Protein AF-A0A351WQ38-F1 (afdb_monomer_lite)

Structure (mmCIF, N/CA/C/O backbone):
data_AF-A0A351WQ38-F1
#
_entry.id   AF-A0A351WQ38-F1
#
loop_
_atom_site.group_PDB
_atom_site.id
_atom_site.type_symbol
_atom_site.label_atom_id
_atom_site.label_alt_id
_atom_site.label_comp_id
_atom_site.label_asym_id
_atom_site.label_entity_id
_atom_site.label_seq_id
_atom_site.pdbx_PDB_ins_code
_atom_site.Cartn_x
_atom_site.Cartn_y
_atom_site.Cartn_z
_atom_site.occupancy
_atom_site.B_iso_or_equiv
_atom_site.auth_seq_id
_atom_site.auth_comp_id
_atom_site.auth_asym_id
_atom_site.auth_atom_id
_atom_site.pdbx_PDB_model_num
ATOM 1 N N . MET A 1 1 ? 28.151 -8.096 -12.367 1.00 55.06 1 MET A N 1
ATOM 2 C CA . MET A 1 1 ? 27.031 -8.093 -13.332 1.00 55.06 1 MET A CA 1
ATOM 3 C C . MET A 1 1 ? 25.669 -7.950 -12.649 1.00 55.06 1 MET A C 1
ATOM 5 O O . MET A 1 1 ? 24.850 -7.210 -13.164 1.00 55.06 1 MET A O 1
ATOM 9 N N . THR A 1 2 ? 25.430 -8.531 -11.465 1.00 66.56 2 THR A N 1
ATOM 10 C CA . THR A 1 2 ? 24.165 -8.360 -10.706 1.00 66.56 2 THR A CA 1
ATOM 11 C C . THR A 1 2 ? 23.867 -6.914 -10.279 1.00 66.56 2 THR A C 1
ATOM 13 O O . THR A 1 2 ? 22.727 -6.474 -10.358 1.00 66.56 2 THR A O 1
ATOM 16 N N . SER A 1 3 ? 24.890 -6.145 -9.893 1.00 77.62 3 SER A N 1
ATOM 17 C CA . SER A 1 3 ? 24.745 -4.739 -9.471 1.00 77.62 3 SER A CA 1
ATOM 18 C C . SER A 1 3 ? 24.232 -3.812 -10.589 1.00 77.62 3 SER A C 1
ATOM 20 O O . SER A 1 3 ? 23.382 -2.965 -10.337 1.00 77.62 3 SER A O 1
ATOM 22 N N . GLU A 1 4 ? 24.670 -4.010 -11.838 1.00 84.69 4 GLU A N 1
ATOM 23 C CA . GLU A 1 4 ? 24.194 -3.227 -12.994 1.00 84.69 4 GLU A CA 1
ATOM 24 C C . GLU A 1 4 ? 22.728 -3.542 -13.325 1.00 84.69 4 GLU A C 1
ATOM 26 O O . GLU A 1 4 ? 21.947 -2.643 -13.630 1.00 84.69 4 GLU A O 1
ATOM 31 N N . GLN A 1 5 ? 22.324 -4.811 -13.207 1.00 83.88 5 GLN A N 1
ATOM 32 C CA . GLN A 1 5 ? 20.937 -5.230 -13.427 1.00 83.88 5 GLN A CA 1
ATOM 33 C C . GLN A 1 5 ? 19.997 -4.702 -12.336 1.00 83.88 5 GLN A C 1
ATOM 35 O O . GLN A 1 5 ? 18.903 -4.242 -12.648 1.00 83.88 5 GLN A O 1
ATOM 40 N N . GLN A 1 6 ? 20.434 -4.694 -11.074 1.00 86.19 6 GLN A N 1
ATOM 41 C CA . GLN A 1 6 ? 19.679 -4.088 -9.971 1.00 86.19 6 GLN A CA 1
ATOM 42 C C . GLN A 1 6 ? 19.496 -2.580 -10.181 1.00 86.19 6 GLN A C 1
ATOM 44 O O . GLN A 1 6 ? 18.386 -2.072 -10.048 1.00 86.19 6 GLN A O 1
ATOM 49 N N . GLN A 1 7 ? 20.556 -1.871 -10.585 1.00 86.62 7 GLN A N 1
ATOM 50 C CA . GLN A 1 7 ? 20.467 -0.448 -10.929 1.00 86.62 7 GLN A CA 1
ATOM 51 C C . GLN A 1 7 ? 19.508 -0.199 -12.095 1.00 86.62 7 GLN A C 1
ATOM 53 O O . GLN A 1 7 ? 18.749 0.769 -12.060 1.00 86.62 7 GLN A O 1
ATOM 58 N N . ASN A 1 8 ? 19.506 -1.075 -13.103 1.00 89.06 8 ASN A N 1
ATOM 59 C CA . ASN A 1 8 ? 18.566 -0.995 -14.215 1.00 89.06 8 ASN A CA 1
ATOM 60 C C . ASN A 1 8 ? 17.112 -1.148 -13.740 1.00 89.06 8 ASN A C 1
ATOM 62 O O . ASN A 1 8 ? 16.270 -0.322 -14.085 1.00 89.06 8 ASN A O 1
ATOM 66 N N . VAL A 1 9 ? 16.824 -2.142 -12.892 1.00 89.00 9 VAL A N 1
ATOM 67 C CA . VAL A 1 9 ? 15.493 -2.329 -12.288 1.00 89.00 9 VAL A CA 1
ATOM 68 C C . VAL A 1 9 ? 15.068 -1.080 -11.515 1.00 89.00 9 VAL A C 1
ATOM 70 O O . VAL A 1 9 ? 13.986 -0.557 -11.772 1.00 89.00 9 VAL A O 1
ATOM 73 N N . SER A 1 10 ? 15.928 -0.534 -10.650 1.00 87.75 10 SER A N 1
ATOM 74 C CA . SER A 1 10 ? 15.631 0.697 -9.905 1.00 87.75 10 SER A CA 1
ATOM 75 C C . SER A 1 10 ? 15.395 1.901 -10.824 1.00 87.75 10 SER A C 1
ATOM 77 O O . SER A 1 10 ? 14.489 2.697 -10.584 1.00 87.75 10 SER A O 1
ATOM 79 N N . ALA A 1 11 ? 16.168 2.034 -11.906 1.00 86.62 11 ALA A N 1
ATOM 80 C CA . ALA A 1 11 ? 16.015 3.122 -12.869 1.00 86.62 11 ALA A CA 1
ATOM 81 C C . ALA A 1 11 ? 14.695 3.035 -13.653 1.00 86.62 11 ALA A C 1
ATOM 83 O O . ALA A 1 11 ? 14.070 4.063 -13.918 1.00 86.62 11 ALA A O 1
ATOM 84 N N . ILE A 1 12 ? 14.255 1.828 -14.022 1.00 87.25 12 ILE A N 1
ATOM 85 C CA . ILE A 1 12 ? 12.958 1.621 -14.681 1.00 87.25 12 ILE A CA 1
ATOM 86 C C . ILE A 1 12 ? 11.822 1.838 -13.673 1.00 87.25 12 ILE A C 1
ATOM 88 O O . ILE A 1 12 ? 10.853 2.522 -13.991 1.00 87.25 12 ILE A O 1
ATOM 92 N N . LEU A 1 13 ? 11.964 1.343 -12.441 1.00 86.06 13 LEU A N 1
ATOM 93 C CA . LEU A 1 13 ? 10.983 1.531 -11.371 1.00 86.06 13 LEU A CA 1
ATOM 94 C C . LEU A 1 13 ? 10.783 3.014 -11.022 1.00 86.06 13 LEU A C 1
ATOM 96 O O . LEU A 1 13 ? 9.658 3.447 -10.786 1.00 86.06 13 LEU A O 1
ATOM 100 N N . ALA A 1 14 ? 11.843 3.825 -11.072 1.00 83.38 14 ALA A N 1
ATOM 101 C CA . ALA A 1 14 ? 11.742 5.274 -10.906 1.00 83.38 14 ALA A CA 1
ATOM 102 C C . ALA A 1 14 ? 10.851 5.935 -11.978 1.00 83.38 14 ALA A C 1
ATOM 104 O O . ALA A 1 14 ? 10.138 6.890 -11.671 1.00 83.38 14 ALA A O 1
ATOM 105 N N . LYS A 1 15 ? 10.827 5.408 -13.213 1.00 82.38 15 LYS A N 1
ATOM 106 C CA . LYS A 1 15 ? 9.907 5.874 -14.272 1.00 82.38 15 LYS A CA 1
ATOM 107 C C . LYS A 1 15 ? 8.448 5.504 -13.993 1.00 82.38 15 LYS A C 1
ATOM 109 O O . LYS A 1 15 ? 7.559 6.146 -14.533 1.00 82.38 15 LYS A O 1
ATOM 114 N N . LEU A 1 16 ? 8.215 4.507 -13.142 1.00 79.94 16 LEU A N 1
ATOM 115 C CA . LEU A 1 16 ? 6.900 4.068 -12.670 1.00 79.94 16 LEU A CA 1
ATOM 116 C C . LEU A 1 16 ? 6.547 4.671 -11.297 1.00 79.94 16 LEU A C 1
ATOM 118 O O . LEU A 1 16 ? 5.759 4.105 -10.550 1.00 79.94 16 LEU A O 1
ATOM 122 N N . HIS A 1 17 ? 7.140 5.811 -10.926 1.00 80.25 17 HIS A N 1
ATOM 123 C CA . HIS A 1 17 ? 6.905 6.470 -9.633 1.00 80.25 17 HIS A CA 1
ATOM 124 C C . HIS A 1 17 ? 7.259 5.601 -8.411 1.00 80.25 17 HIS A C 1
ATOM 126 O O . HIS A 1 17 ? 6.615 5.684 -7.365 1.00 80.25 17 HIS A O 1
ATOM 132 N N . GLY A 1 18 ? 8.283 4.753 -8.538 1.00 79.19 18 GLY A N 1
ATOM 133 C CA . GLY A 1 18 ? 8.852 3.998 -7.419 1.00 79.19 18 GLY A CA 1
ATOM 134 C C . GLY A 1 18 ? 8.054 2.764 -6.993 1.00 79.19 18 GLY A C 1
ATOM 135 O O . GLY A 1 18 ? 8.443 2.119 -6.022 1.00 79.19 18 GLY A O 1
ATOM 136 N N . HIS A 1 19 ? 6.973 2.419 -7.699 1.00 84.38 19 HIS A N 1
ATOM 137 C CA . HIS A 1 19 ? 6.172 1.231 -7.416 1.00 84.38 19 HIS A CA 1
ATOM 138 C C . HIS A 1 19 ? 5.586 0.620 -8.695 1.00 84.38 19 HIS A C 1
ATOM 140 O O . HIS A 1 19 ? 5.247 1.324 -9.642 1.00 84.38 19 HIS A O 1
ATOM 146 N N . ALA A 1 20 ? 5.431 -0.700 -8.727 1.00 82.44 20 ALA A N 1
ATOM 147 C CA . ALA A 1 20 ? 4.753 -1.400 -9.811 1.00 82.44 20 ALA A CA 1
ATOM 148 C C . ALA A 1 20 ? 4.016 -2.631 -9.282 1.00 82.44 20 ALA A C 1
ATOM 150 O O . ALA A 1 20 ? 4.442 -3.245 -8.307 1.00 82.44 20 ALA A O 1
ATOM 151 N N . TYR A 1 21 ? 2.918 -2.991 -9.944 1.00 88.69 21 TYR A N 1
ATOM 152 C CA . TYR A 1 21 ? 2.138 -4.191 -9.651 1.00 88.69 21 TYR A CA 1
ATOM 153 C C . TYR A 1 21 ? 1.780 -4.899 -10.954 1.00 88.69 21 TYR A C 1
ATOM 155 O O . TYR A 1 21 ? 1.335 -4.255 -11.909 1.00 88.69 21 TYR A O 1
ATOM 163 N N . PHE A 1 22 ? 1.982 -6.212 -11.000 1.00 88.94 22 PHE A N 1
ATOM 164 C CA . PHE A 1 22 ? 1.701 -7.042 -12.166 1.00 88.94 22 PHE A CA 1
ATOM 165 C C . PHE A 1 22 ? 1.493 -8.505 -11.765 1.00 88.94 22 PHE A C 1
ATOM 167 O O . PHE A 1 22 ? 1.832 -8.923 -10.662 1.00 88.94 22 PHE A O 1
ATOM 174 N N . ARG A 1 23 ? 0.947 -9.301 -12.687 1.00 89.06 23 ARG A N 1
ATOM 175 C CA . ARG A 1 23 ? 0.914 -10.762 -12.560 1.00 89.06 23 ARG A CA 1
ATOM 176 C C . ARG A 1 23 ? 2.105 -11.351 -13.297 1.00 89.06 23 ARG A C 1
ATOM 178 O O . ARG A 1 23 ? 2.313 -11.029 -14.469 1.00 89.06 23 ARG A O 1
ATOM 185 N N . ALA A 1 24 ? 2.891 -12.177 -12.615 1.00 88.94 24 ALA A N 1
ATOM 186 C CA . ALA A 1 24 ? 4.031 -12.837 -13.232 1.00 88.94 24 ALA A CA 1
ATOM 187 C C . ALA A 1 24 ? 3.531 -13.964 -14.148 1.00 88.94 24 ALA A C 1
ATOM 189 O O . ALA A 1 24 ? 2.944 -14.943 -13.690 1.00 88.94 24 ALA A O 1
ATOM 190 N N . GLY A 1 25 ? 3.750 -13.811 -15.451 1.00 88.19 25 GLY A N 1
ATOM 191 C CA . GLY A 1 25 ? 3.570 -14.881 -16.428 1.00 88.19 25 GLY A CA 1
ATOM 192 C C . GLY A 1 25 ? 4.720 -15.888 -16.387 1.00 88.19 25 GLY A C 1
ATOM 193 O O . GLY A 1 25 ? 5.696 -15.715 -15.656 1.00 88.19 25 GLY A O 1
ATOM 194 N N . ASP A 1 26 ? 4.612 -16.944 -17.190 1.00 87.38 26 ASP A N 1
ATOM 195 C CA . ASP A 1 26 ? 5.632 -17.990 -17.244 1.00 87.38 26 ASP A CA 1
ATOM 196 C C . ASP A 1 26 ? 6.984 -17.430 -17.702 1.00 87.38 26 ASP A C 1
ATOM 198 O O . ASP A 1 26 ? 7.093 -16.783 -18.745 1.00 87.38 26 ASP A O 1
ATOM 202 N N . GLY A 1 27 ? 8.020 -17.679 -16.903 1.00 91.19 27 GLY A N 1
ATOM 203 C CA . GLY A 1 27 ? 9.352 -17.137 -17.132 1.00 91.19 27 GLY A CA 1
ATOM 204 C C . GLY A 1 27 ? 10.273 -17.287 -15.920 1.00 91.19 27 GLY A C 1
ATOM 205 O O . GLY A 1 27 ? 9.849 -17.805 -14.878 1.00 91.19 27 GLY A O 1
ATOM 206 N N . PRO A 1 28 ? 11.536 -16.842 -16.044 1.00 94.19 28 PRO A N 1
ATOM 207 C CA . PRO A 1 28 ? 12.529 -16.924 -14.976 1.00 94.19 28 PRO A CA 1
ATOM 208 C C . PRO A 1 28 ? 12.104 -16.251 -13.667 1.00 94.19 28 PRO A C 1
ATOM 210 O O . PRO A 1 28 ? 12.446 -16.751 -12.596 1.00 94.19 28 PRO A O 1
ATOM 213 N N . LEU A 1 29 ? 11.345 -15.149 -13.725 1.00 93.44 29 LEU A N 1
ATOM 214 C CA . LEU A 1 29 ? 10.859 -14.481 -12.517 1.00 93.44 29 LEU A CA 1
ATOM 215 C C . LEU A 1 29 ? 9.839 -15.347 -11.767 1.00 93.44 29 LEU A C 1
ATOM 217 O O . LEU A 1 29 ? 9.987 -15.566 -10.567 1.00 93.44 29 LEU A O 1
ATOM 221 N N . LYS A 1 30 ? 8.829 -15.875 -12.472 1.00 93.00 30 LYS A N 1
ATOM 222 C CA . LYS A 1 30 ? 7.805 -16.742 -11.869 1.00 93.00 30 LYS A CA 1
ATOM 223 C C . LYS A 1 30 ? 8.425 -18.011 -11.289 1.00 93.00 30 LYS A C 1
ATOM 225 O O . LYS A 1 30 ? 8.050 -18.401 -10.190 1.00 93.00 30 LYS A O 1
ATOM 230 N N . GLN A 1 31 ? 9.389 -18.619 -11.982 1.00 92.94 31 GLN A N 1
ATOM 231 C CA . GLN A 1 31 ? 10.104 -19.803 -11.491 1.00 92.94 31 GLN A CA 1
ATOM 232 C C . GLN A 1 31 ? 10.862 -19.508 -10.193 1.00 92.94 31 GLN A C 1
ATOM 234 O O . GLN A 1 31 ? 10.659 -20.209 -9.208 1.00 92.94 31 GLN A O 1
ATOM 239 N N . ALA A 1 32 ? 11.646 -18.425 -10.157 1.00 93.25 32 ALA A N 1
ATOM 240 C CA . ALA A 1 32 ? 12.405 -18.046 -8.967 1.00 93.25 32 ALA A CA 1
ATOM 241 C C . ALA A 1 32 ? 11.498 -17.760 -7.757 1.00 93.25 32 ALA A C 1
ATOM 243 O O . ALA A 1 32 ? 11.786 -18.195 -6.646 1.00 93.25 32 ALA A O 1
ATOM 244 N N . LEU A 1 33 ? 10.385 -17.049 -7.961 1.00 92.69 33 LEU A N 1
ATOM 245 C CA . LEU A 1 33 ? 9.427 -16.782 -6.886 1.00 92.69 33 LEU A CA 1
ATOM 246 C C . LEU A 1 33 ? 8.677 -18.050 -6.454 1.00 92.69 33 LEU A C 1
ATOM 248 O O . LEU A 1 33 ? 8.443 -18.238 -5.268 1.00 92.69 33 LEU A O 1
ATOM 252 N N . THR A 1 34 ? 8.343 -18.941 -7.390 1.00 91.06 34 THR A N 1
ATOM 253 C CA . THR A 1 34 ? 7.704 -20.234 -7.094 1.00 91.06 34 THR A CA 1
ATOM 254 C C . THR A 1 34 ? 8.601 -21.110 -6.227 1.00 91.06 34 THR A C 1
ATOM 256 O O . THR A 1 34 ? 8.123 -21.665 -5.245 1.00 91.06 34 THR A O 1
ATOM 259 N N . GLU A 1 35 ? 9.897 -21.198 -6.537 1.00 90.50 35 GLU A N 1
ATOM 260 C CA . GLU A 1 35 ? 10.871 -21.926 -5.712 1.00 90.50 35 GLU A CA 1
ATOM 261 C C . GLU A 1 35 ? 10.912 -21.372 -4.283 1.00 90.50 35 GLU A C 1
ATOM 263 O O . GLU A 1 35 ? 10.817 -22.135 -3.327 1.00 90.50 35 GLU A O 1
ATOM 268 N N . LEU A 1 36 ? 10.933 -20.045 -4.127 1.00 91.00 36 LEU A N 1
ATOM 269 C CA . LEU A 1 36 ? 10.906 -19.407 -2.808 1.00 91.00 36 LEU A CA 1
ATOM 270 C C . LEU A 1 36 ? 9.606 -19.669 -2.039 1.00 91.00 36 LEU A C 1
ATOM 272 O O . LEU A 1 36 ? 9.649 -19.857 -0.825 1.00 91.00 36 LEU A O 1
ATOM 276 N N . VAL A 1 37 ? 8.459 -19.697 -2.727 1.00 89.50 37 VAL A N 1
ATOM 277 C CA . VAL A 1 37 ? 7.183 -20.092 -2.115 1.00 89.50 37 VAL A CA 1
ATOM 278 C C . VAL A 1 37 ? 7.267 -21.536 -1.632 1.00 89.50 37 VAL A C 1
ATOM 280 O O . VAL A 1 37 ? 6.952 -21.793 -0.475 1.00 89.50 37 VAL A O 1
ATOM 283 N N . LEU A 1 38 ? 7.701 -22.464 -2.490 1.00 88.62 38 LEU A N 1
ATOM 284 C CA . LEU A 1 38 ? 7.777 -23.896 -2.182 1.00 88.62 38 LEU A CA 1
ATOM 285 C C . LEU A 1 38 ? 8.762 -24.208 -1.052 1.00 88.62 38 LEU A C 1
ATOM 287 O O . LEU A 1 38 ? 8.473 -25.074 -0.234 1.00 88.62 38 LEU A O 1
ATOM 291 N N . ASP A 1 39 ? 9.868 -23.470 -0.965 1.00 86.69 39 ASP A N 1
ATOM 292 C CA . ASP A 1 39 ? 10.824 -23.570 0.141 1.00 86.69 39 ASP A CA 1
ATOM 293 C C . ASP A 1 39 ? 10.258 -23.014 1.461 1.00 86.69 39 ASP A C 1
ATOM 295 O O . ASP A 1 39 ? 10.687 -23.420 2.543 1.00 86.69 39 ASP A O 1
ATOM 299 N N . ALA A 1 40 ? 9.311 -22.072 1.394 1.00 85.06 40 ALA A N 1
ATOM 300 C CA . ALA A 1 40 ? 8.709 -21.427 2.560 1.00 85.06 40 ALA A CA 1
ATOM 301 C C . ALA A 1 40 ? 7.430 -22.117 3.064 1.00 85.06 40 ALA A C 1
ATOM 303 O O . ALA A 1 40 ? 7.020 -21.881 4.205 1.00 85.06 40 ALA A O 1
ATOM 304 N N . VAL A 1 41 ? 6.770 -22.930 2.234 1.00 83.50 41 VAL A N 1
ATOM 305 C CA . VAL A 1 41 ? 5.564 -23.673 2.618 1.00 83.50 41 VAL A CA 1
ATOM 306 C C . VAL A 1 41 ? 5.900 -25.109 3.012 1.00 83.50 41 VAL A C 1
ATOM 308 O O . VAL A 1 41 ? 6.706 -25.781 2.382 1.00 83.50 41 VAL A O 1
ATOM 311 N N . GLU A 1 42 ? 5.238 -25.617 4.051 1.00 80.44 42 GLU A N 1
ATOM 312 C CA . GLU A 1 42 ? 5.404 -26.995 4.519 1.00 80.44 42 GLU A CA 1
ATOM 313 C C . GLU A 1 42 ? 4.061 -27.743 4.548 1.00 80.44 42 GLU A C 1
ATOM 315 O O . GLU A 1 42 ? 2.976 -27.153 4.590 1.00 80.44 42 GLU A O 1
ATOM 320 N N . GLY A 1 43 ? 4.134 -29.076 4.566 1.00 77.81 43 GLY A N 1
ATOM 321 C CA . GLY A 1 43 ? 2.978 -29.949 4.764 1.00 77.81 43 GLY A CA 1
ATOM 322 C C . GLY A 1 43 ? 1.975 -29.905 3.611 1.00 77.81 43 GLY A C 1
ATOM 323 O O . GLY A 1 43 ? 2.350 -29.886 2.442 1.00 77.81 43 GLY A O 1
ATOM 324 N N . HIS A 1 44 ? 0.683 -29.899 3.943 1.00 75.56 44 HIS A N 1
ATOM 325 C CA . HIS A 1 44 ? -0.400 -29.988 2.959 1.00 75.56 44 HIS A CA 1
ATOM 326 C C . HIS A 1 44 ? -0.353 -28.860 1.913 1.00 75.56 44 HIS A C 1
ATOM 328 O O . HIS A 1 44 ? -0.653 -29.096 0.746 1.00 75.56 44 HIS A O 1
ATOM 334 N N . LEU A 1 45 ? 0.083 -27.660 2.307 1.00 76.75 45 LEU A N 1
ATOM 335 C CA . LEU A 1 45 ? 0.183 -26.515 1.404 1.00 76.75 45 LEU A CA 1
ATOM 336 C C . LEU A 1 45 ? 1.307 -26.688 0.370 1.00 76.75 45 LEU A C 1
ATOM 338 O O . LEU A 1 45 ? 1.147 -26.291 -0.781 1.00 76.75 45 LEU A O 1
ATOM 342 N N . ALA A 1 46 ? 2.419 -27.323 0.752 1.00 80.62 46 ALA A N 1
ATOM 343 C CA . ALA A 1 46 ? 3.491 -27.658 -0.181 1.00 80.62 46 ALA A CA 1
ATOM 344 C C . ALA A 1 46 ? 3.020 -28.679 -1.225 1.00 80.62 46 ALA A C 1
ATOM 346 O O . ALA A 1 46 ? 3.330 -28.537 -2.403 1.00 80.62 46 ALA A O 1
ATOM 347 N N . GLU A 1 47 ? 2.217 -29.669 -0.821 1.00 78.06 47 GLU A N 1
ATOM 348 C CA . GLU A 1 47 ? 1.620 -30.637 -1.749 1.00 78.06 47 GLU A CA 1
ATOM 349 C C . GLU A 1 47 ? 0.637 -29.967 -2.719 1.00 78.06 47 GLU A C 1
ATOM 351 O O . GLU A 1 47 ? 0.685 -30.235 -3.919 1.00 78.06 47 GLU A O 1
ATOM 356 N N . GLU A 1 48 ? -0.210 -29.053 -2.236 1.00 78.56 48 GLU A N 1
ATOM 357 C CA . GLU A 1 48 ? -1.173 -28.326 -3.074 1.00 78.56 48 GLU A CA 1
ATOM 358 C C . GLU A 1 48 ? -0.511 -27.396 -4.096 1.00 78.56 48 GLU A C 1
ATOM 360 O O . GLU A 1 48 ? -1.047 -27.214 -5.191 1.00 78.56 48 GLU A O 1
ATOM 365 N N . LEU A 1 49 ? 0.638 -26.811 -3.748 1.00 82.12 49 LEU A N 1
ATOM 366 C CA . LEU A 1 49 ? 1.397 -25.899 -4.608 1.00 82.12 49 LEU A CA 1
ATOM 367 C C . LEU A 1 49 ? 2.485 -26.610 -5.431 1.00 82.12 49 LEU A C 1
ATOM 369 O O . LEU A 1 49 ? 3.075 -25.990 -6.314 1.00 82.12 49 LEU A O 1
ATOM 373 N N . SER A 1 50 ? 2.736 -27.900 -5.182 1.00 80.69 50 SER A N 1
ATOM 374 C CA . SER A 1 50 ? 3.842 -28.666 -5.783 1.00 80.69 50 SER A CA 1
ATOM 375 C C . SER A 1 50 ? 3.789 -28.773 -7.307 1.00 80.69 50 SER A C 1
ATOM 377 O O . SER A 1 50 ? 4.822 -28.951 -7.951 1.00 80.69 50 SER A O 1
ATOM 379 N N . ASP A 1 51 ? 2.599 -28.648 -7.894 1.00 79.19 51 ASP A N 1
ATOM 380 C CA . ASP A 1 51 ? 2.411 -28.664 -9.344 1.00 79.19 51 ASP A CA 1
ATOM 381 C C . ASP A 1 51 ? 2.796 -27.337 -10.023 1.00 79.19 51 ASP A C 1
ATOM 383 O O . ASP A 1 51 ? 2.824 -27.267 -11.253 1.00 79.19 51 ASP A O 1
ATOM 387 N N . GLY A 1 52 ? 3.100 -26.289 -9.243 1.00 74.25 52 GLY A N 1
ATOM 388 C CA . GLY A 1 52 ? 3.461 -24.961 -9.741 1.00 74.25 52 GLY A CA 1
ATOM 389 C C . GLY A 1 52 ? 2.344 -24.274 -10.533 1.00 74.25 52 GLY A C 1
ATOM 390 O O . GLY A 1 52 ? 2.587 -23.263 -11.193 1.00 74.25 52 GLY A O 1
ATOM 391 N N . SER A 1 53 ? 1.119 -24.812 -10.499 1.00 79.38 53 SER A N 1
ATOM 392 C CA . SER A 1 53 ? -0.021 -24.348 -11.294 1.00 79.38 53 SER A CA 1
ATOM 393 C C . SER A 1 53 ? -0.808 -23.259 -10.564 1.00 79.38 53 SER A C 1
ATOM 395 O O . SER A 1 53 ? -2.016 -23.333 -10.344 1.00 79.38 53 SER A O 1
ATOM 397 N N . PHE A 1 54 ? -0.095 -22.218 -10.153 1.00 85.50 54 PHE A N 1
ATOM 398 C CA . PHE A 1 54 ? -0.689 -21.044 -9.536 1.00 85.50 54 PHE A CA 1
ATOM 399 C C . PHE A 1 54 ? -0.143 -19.767 -10.162 1.00 85.50 54 PHE A C 1
ATOM 401 O O . PHE A 1 54 ? 0.971 -19.720 -10.696 1.00 85.50 54 PHE A O 1
ATOM 408 N N . ASP A 1 55 ? -0.968 -18.731 -10.108 1.00 87.69 55 ASP A N 1
ATOM 409 C CA . ASP A 1 55 ? -0.570 -17.396 -10.510 1.00 87.69 55 ASP A CA 1
ATOM 410 C C . ASP A 1 55 ? 0.088 -16.683 -9.327 1.00 87.69 55 ASP A C 1
ATOM 412 O O . ASP A 1 55 ? -0.201 -16.953 -8.158 1.00 87.69 55 ASP A O 1
ATOM 416 N N . LEU A 1 56 ? 1.005 -15.775 -9.648 1.00 88.50 56 LEU A N 1
ATOM 417 C CA . LEU A 1 56 ? 1.675 -14.924 -8.676 1.00 88.50 56 LEU A CA 1
ATOM 418 C C . LEU A 1 56 ? 1.330 -13.475 -8.985 1.00 88.50 56 LEU A C 1
ATOM 420 O O . LEU A 1 56 ? 1.619 -12.997 -10.090 1.00 88.50 56 LEU A O 1
ATOM 424 N N . GLU A 1 57 ? 0.751 -12.765 -8.021 1.00 88.94 57 GLU A N 1
ATOM 425 C CA . GLU A 1 57 ? 0.706 -11.308 -8.095 1.00 88.94 57 GLU A CA 1
ATOM 426 C C . GLU A 1 57 ? 1.945 -10.754 -7.405 1.00 88.94 57 GLU A C 1
ATOM 428 O O . GLU A 1 57 ? 2.332 -11.166 -6.311 1.00 88.94 57 GLU A O 1
ATOM 433 N N . VAL A 1 58 ? 2.604 -9.838 -8.098 1.00 90.44 58 VAL A N 1
ATOM 434 C CA . VAL A 1 58 ? 3.888 -9.284 -7.706 1.00 90.44 58 VAL A CA 1
ATOM 435 C C . VAL A 1 58 ? 3.729 -7.779 -7.597 1.00 90.44 58 VAL A C 1
ATOM 437 O O . VAL A 1 58 ? 3.300 -7.118 -8.546 1.00 90.44 58 VAL A O 1
ATOM 440 N N . SER A 1 59 ? 4.103 -7.229 -6.449 1.00 90.12 59 SER A N 1
ATOM 441 C CA . SER A 1 59 ? 4.350 -5.803 -6.282 1.00 90.12 59 SER A CA 1
ATOM 442 C C . SER A 1 59 ? 5.821 -5.567 -6.000 1.00 90.12 59 SER A C 1
ATOM 444 O O . SER A 1 59 ? 6.432 -6.264 -5.203 1.00 90.12 59 SER A O 1
ATOM 446 N N . ILE A 1 60 ? 6.392 -4.559 -6.641 1.00 90.75 60 ILE A N 1
ATOM 447 C CA . ILE A 1 60 ? 7.740 -4.090 -6.346 1.00 90.75 60 ILE A CA 1
ATOM 448 C C . ILE A 1 60 ? 7.674 -2.620 -5.969 1.00 90.75 60 ILE A C 1
ATOM 450 O O . ILE A 1 60 ? 6.995 -1.836 -6.632 1.00 90.75 60 ILE A O 1
ATOM 454 N N . GLY A 1 61 ? 8.377 -2.244 -4.911 1.00 87.69 61 GLY A N 1
ATOM 455 C CA . GLY A 1 61 ? 8.460 -0.863 -4.463 1.00 87.69 61 GLY A CA 1
ATOM 456 C C . GLY A 1 61 ? 9.766 -0.591 -3.739 1.00 87.69 61 GLY A C 1
ATOM 457 O O . GLY A 1 61 ? 10.442 -1.514 -3.299 1.00 87.69 61 GLY A O 1
ATOM 458 N N . GLN A 1 62 ? 10.128 0.681 -3.627 1.00 81.12 62 GLN A N 1
ATOM 459 C CA . GLN A 1 62 ? 11.225 1.113 -2.766 1.00 81.12 62 GLN A CA 1
ATOM 460 C C . GLN A 1 62 ? 10.662 2.071 -1.718 1.00 81.12 62 GLN A C 1
ATOM 462 O O . GLN A 1 62 ? 10.209 3.161 -2.073 1.00 81.12 62 GLN A O 1
ATOM 467 N N . GLN A 1 63 ? 10.648 1.667 -0.443 1.00 71.50 63 GLN A N 1
ATOM 468 C CA . GLN A 1 63 ? 10.173 2.547 0.626 1.00 71.50 63 GLN A CA 1
ATOM 469 C C . GLN A 1 63 ? 11.248 3.561 1.030 1.00 71.50 63 GLN A C 1
ATOM 471 O O . GLN A 1 63 ? 12.453 3.349 0.867 1.00 71.50 63 GLN A O 1
ATOM 476 N N . GLU A 1 64 ? 10.809 4.696 1.575 1.00 64.50 64 GLU A N 1
ATOM 477 C CA . GLU A 1 64 ? 11.714 5.722 2.086 1.00 64.50 64 GLU A CA 1
ATOM 478 C C . GLU A 1 64 ? 12.549 5.160 3.250 1.00 64.50 64 GLU A C 1
ATOM 480 O O . GLU A 1 64 ? 12.013 4.731 4.270 1.00 64.50 64 GLU A O 1
ATOM 485 N N . GLY A 1 65 ? 13.875 5.149 3.084 1.00 65.69 65 GLY A N 1
ATOM 486 C CA . GLY A 1 65 ? 14.817 4.566 4.047 1.00 65.69 65 GLY A CA 1
ATOM 487 C C . GLY A 1 65 ? 15.312 3.158 3.698 1.00 65.69 65 GLY A C 1
ATOM 488 O O . GLY A 1 65 ? 16.211 2.660 4.376 1.00 65.69 65 GLY A O 1
ATOM 489 N N . GLU A 1 66 ? 14.798 2.536 2.633 1.00 70.88 66 GLU A N 1
ATOM 490 C CA . GLU A 1 66 ? 15.292 1.248 2.137 1.00 70.88 66 GLU A CA 1
ATOM 491 C C . GLU A 1 66 ? 16.427 1.418 1.119 1.00 70.88 66 GLU A C 1
ATOM 493 O O . GLU A 1 66 ? 16.380 2.249 0.206 1.00 70.88 66 GLU A O 1
ATOM 498 N N . ASN A 1 67 ? 17.466 0.593 1.271 1.00 78.00 67 ASN A N 1
ATOM 499 C CA . ASN A 1 67 ? 18.659 0.640 0.420 1.00 78.00 67 ASN A CA 1
ATOM 500 C C . ASN A 1 67 ? 18.437 0.012 -0.963 1.00 78.00 67 ASN A C 1
ATOM 502 O O . ASN A 1 67 ? 19.209 0.280 -1.883 1.00 78.00 67 ASN A O 1
ATOM 506 N N . GLU A 1 68 ? 17.416 -0.830 -1.110 1.00 87.25 68 GLU A N 1
ATOM 507 C CA . GLU A 1 68 ? 17.063 -1.477 -2.369 1.00 87.25 68 GLU A CA 1
ATOM 508 C C . GLU A 1 68 ? 15.544 -1.673 -2.485 1.00 87.25 68 GLU A C 1
ATOM 510 O O . GLU A 1 68 ? 14.866 -1.718 -1.460 1.00 87.25 68 GLU A O 1
ATOM 515 N N . PRO A 1 69 ? 15.007 -1.803 -3.711 1.00 87.75 69 PRO A N 1
ATOM 516 C CA . PRO A 1 69 ? 13.625 -2.211 -3.928 1.00 87.75 69 PRO A CA 1
ATOM 517 C C . PRO A 1 69 ? 13.312 -3.598 -3.352 1.00 87.75 69 PRO A C 1
ATOM 519 O O . PRO A 1 69 ? 14.121 -4.529 -3.442 1.00 87.75 69 PRO A O 1
ATOM 522 N N . ILE A 1 70 ? 12.094 -3.743 -2.840 1.00 91.19 70 ILE A N 1
ATOM 523 C CA . ILE A 1 70 ? 11.530 -4.986 -2.317 1.00 91.19 70 ILE A CA 1
ATOM 524 C C . ILE A 1 70 ? 10.475 -5.508 -3.288 1.00 91.19 70 ILE A C 1
ATOM 526 O O . ILE A 1 70 ? 9.640 -4.751 -3.782 1.00 91.19 70 ILE A O 1
ATOM 530 N N . VAL A 1 71 ? 10.533 -6.809 -3.559 1.00 92.19 71 VAL A N 1
ATOM 531 C CA . VAL A 1 71 ? 9.551 -7.575 -4.325 1.00 92.19 71 VAL A CA 1
ATOM 532 C C . VAL A 1 71 ? 8.661 -8.327 -3.343 1.00 92.19 71 VAL A C 1
ATOM 534 O O . VAL A 1 71 ? 9.063 -9.341 -2.778 1.00 92.19 71 VAL A O 1
ATOM 537 N N . ASP A 1 72 ? 7.451 -7.825 -3.161 1.00 90.75 72 ASP A N 1
ATOM 538 C CA . ASP A 1 72 ? 6.332 -8.499 -2.515 1.00 90.75 72 ASP A CA 1
ATOM 539 C C . ASP A 1 72 ? 5.642 -9.427 -3.525 1.00 90.75 72 ASP A C 1
ATOM 541 O O . ASP A 1 72 ? 5.325 -9.013 -4.642 1.00 90.75 72 ASP A O 1
ATOM 545 N N . TYR A 1 73 ? 5.338 -10.661 -3.134 1.00 91.25 73 TYR A N 1
ATOM 546 C CA . TYR A 1 73 ? 4.589 -11.597 -3.970 1.00 91.25 73 TYR A CA 1
ATOM 547 C C . TYR A 1 73 ? 3.565 -12.385 -3.157 1.00 91.25 73 TYR A C 1
ATOM 549 O O . TYR A 1 73 ? 3.788 -12.740 -1.996 1.00 91.25 73 TYR A O 1
ATOM 557 N N . ASN A 1 74 ? 2.416 -12.653 -3.772 1.00 90.44 74 ASN A N 1
ATOM 558 C CA . ASN A 1 74 ? 1.348 -13.466 -3.206 1.00 90.44 74 ASN A CA 1
ATOM 559 C C . ASN A 1 74 ? 0.962 -14.603 -4.166 1.00 90.44 74 ASN A C 1
ATOM 561 O O . ASN A 1 74 ? 1.121 -14.508 -5.382 1.00 90.44 74 ASN A O 1
ATOM 565 N N . VAL A 1 75 ? 0.459 -15.699 -3.602 1.00 88.88 75 VAL A N 1
ATOM 566 C CA . VAL A 1 75 ? -0.135 -16.786 -4.389 1.00 88.88 75 VAL A CA 1
ATOM 567 C C . VAL A 1 75 ? -1.587 -16.424 -4.696 1.00 88.88 75 VAL A C 1
ATOM 569 O O . VAL A 1 75 ? -2.406 -16.341 -3.780 1.00 88.88 75 VAL A O 1
ATOM 572 N N . ASP A 1 76 ? -1.919 -16.233 -5.974 1.00 83.69 76 ASP A N 1
ATOM 573 C CA . ASP A 1 76 ? -3.296 -16.027 -6.439 1.00 83.69 76 ASP A CA 1
ATOM 574 C C . ASP A 1 76 ? -3.968 -17.384 -6.672 1.00 83.69 76 ASP A C 1
ATOM 576 O O . ASP A 1 76 ? -4.032 -17.907 -7.788 1.00 83.69 76 ASP A O 1
ATOM 580 N N . ARG A 1 77 ? -4.428 -18.004 -5.578 1.00 78.25 77 ARG A N 1
ATOM 581 C CA . ARG A 1 77 ? -5.198 -19.253 -5.616 1.00 78.25 77 ARG A CA 1
ATOM 582 C C . ARG A 1 77 ? -6.292 -19.256 -4.545 1.00 78.25 77 ARG A C 1
ATOM 584 O O . ARG A 1 77 ? -6.005 -18.997 -3.374 1.00 78.25 77 ARG A O 1
ATOM 591 N N . PRO A 1 78 ? -7.550 -19.596 -4.889 1.00 74.62 78 PRO A N 1
ATOM 592 C CA . PRO A 1 78 ? -8.630 -19.662 -3.910 1.00 74.62 78 PRO A CA 1
ATOM 593 C C . PRO A 1 78 ? -8.306 -20.610 -2.750 1.00 74.62 78 PRO A C 1
ATOM 595 O O . PRO A 1 78 ? -7.968 -21.770 -2.969 1.00 74.62 78 PRO A O 1
ATOM 598 N N . GLY A 1 79 ? -8.445 -20.122 -1.515 1.00 70.44 79 GLY A N 1
ATOM 599 C CA . GLY A 1 79 ? -8.200 -20.906 -0.298 1.00 70.44 79 GLY A CA 1
ATOM 600 C C . GLY A 1 79 ? -6.743 -20.936 0.174 1.00 70.44 79 GLY A C 1
ATOM 601 O O . GLY A 1 79 ? -6.502 -21.357 1.302 1.00 70.44 79 GLY A O 1
ATOM 602 N N . VAL A 1 80 ? -5.797 -20.426 -0.621 1.00 75.38 80 VAL A N 1
ATOM 603 C CA . VAL A 1 80 ? -4.384 -20.312 -0.244 1.00 75.38 80 VAL A CA 1
ATOM 604 C C . VAL A 1 80 ? -4.080 -18.872 0.160 1.00 75.38 80 VAL A C 1
ATOM 606 O O . VAL A 1 80 ? -4.316 -17.939 -0.599 1.00 75.38 80 VAL A O 1
ATOM 609 N N . GLN A 1 81 ? -3.542 -18.680 1.365 1.00 75.25 81 GLN A N 1
ATOM 610 C CA . GLN A 1 81 ? -3.025 -17.387 1.816 1.00 75.25 81 GLN A CA 1
ATOM 611 C C . GLN A 1 81 ? -1.526 -17.512 2.065 1.00 75.25 81 GLN A C 1
ATOM 613 O O . GLN A 1 81 ? -1.093 -17.826 3.171 1.00 75.25 81 GLN A O 1
ATOM 618 N N . HIS A 1 82 ? -0.739 -17.269 1.020 1.00 81.44 82 HIS A N 1
ATOM 619 C CA . HIS A 1 82 ? 0.708 -17.138 1.129 1.00 81.44 82 HIS A CA 1
ATOM 620 C C . HIS A 1 82 ? 1.140 -15.800 0.531 1.00 81.44 82 HIS A C 1
ATOM 622 O O . HIS A 1 82 ? 0.816 -15.493 -0.618 1.00 81.44 82 HIS A O 1
ATOM 628 N N . ARG A 1 83 ? 1.858 -15.008 1.329 1.00 87.88 83 ARG A N 1
ATOM 629 C CA . ARG A 1 83 ? 2.470 -13.741 0.935 1.00 87.88 83 ARG A CA 1
ATOM 630 C C . ARG A 1 83 ? 3.853 -13.666 1.558 1.00 87.88 83 ARG A C 1
ATOM 632 O O . ARG A 1 83 ? 3.982 -13.912 2.755 1.00 87.88 83 ARG A O 1
ATOM 639 N N . SER A 1 84 ? 4.825 -13.272 0.753 1.00 89.62 84 SER A N 1
ATOM 640 C CA . SER A 1 84 ? 6.221 -13.138 1.152 1.00 89.62 84 SER A CA 1
ATOM 641 C C . SER A 1 84 ? 6.858 -11.954 0.427 1.00 89.62 84 SER A C 1
ATOM 643 O O . SER A 1 84 ? 6.318 -11.456 -0.562 1.00 89.62 84 SER A O 1
ATOM 645 N N . ASP A 1 85 ? 8.003 -11.503 0.924 1.00 90.94 85 ASP A N 1
ATOM 646 C CA . ASP A 1 85 ? 8.779 -10.413 0.342 1.00 90.94 85 ASP A CA 1
ATOM 647 C C . ASP A 1 85 ? 10.268 -10.774 0.268 1.00 90.94 85 ASP A C 1
ATOM 649 O O . ASP A 1 85 ? 10.780 -11.576 1.056 1.00 90.94 85 ASP A O 1
ATOM 653 N N . ILE A 1 86 ? 10.962 -10.219 -0.725 1.00 92.19 86 ILE A N 1
ATOM 654 C CA . ILE A 1 86 ? 12.413 -10.352 -0.888 1.00 92.19 86 ILE A CA 1
ATOM 655 C C . ILE A 1 86 ? 13.017 -9.063 -1.446 1.00 92.19 86 ILE A C 1
ATOM 657 O O . ILE A 1 86 ? 12.428 -8.402 -2.296 1.00 92.19 86 ILE A O 1
ATOM 661 N N . GLY A 1 87 ? 14.244 -8.736 -1.043 1.00 91.38 87 GLY A N 1
ATOM 662 C CA . GLY A 1 87 ? 15.031 -7.713 -1.738 1.00 91.38 87 GLY A CA 1
ATOM 663 C C . GLY A 1 87 ? 15.401 -8.170 -3.152 1.00 91.38 87 GLY A C 1
ATOM 664 O O . GLY A 1 87 ? 15.695 -9.353 -3.364 1.00 91.38 87 GLY A O 1
ATOM 665 N N . ILE A 1 88 ? 15.438 -7.243 -4.118 1.00 92.00 88 ILE A N 1
ATOM 666 C CA . ILE A 1 88 ? 15.831 -7.566 -5.504 1.00 92.00 88 ILE A CA 1
ATOM 667 C C . ILE A 1 88 ? 17.235 -8.179 -5.590 1.00 92.00 88 ILE A C 1
ATOM 669 O O . ILE A 1 88 ? 17.524 -8.928 -6.522 1.00 92.00 88 ILE A O 1
ATOM 673 N N . SER A 1 89 ? 18.104 -7.928 -4.606 1.00 91.25 89 SER A N 1
ATOM 674 C CA . SER A 1 89 ? 19.421 -8.554 -4.500 1.00 91.25 89 SER A CA 1
ATOM 675 C C . SER A 1 89 ? 19.405 -10.079 -4.426 1.00 91.25 89 SER A C 1
ATOM 677 O O . SER A 1 89 ? 20.401 -10.710 -4.789 1.00 91.25 89 SER A O 1
ATOM 679 N N . ARG A 1 90 ? 18.291 -10.673 -3.988 1.00 90.44 90 ARG A N 1
ATOM 680 C CA . ARG A 1 90 ? 18.119 -12.126 -3.866 1.00 90.44 90 ARG A CA 1
ATOM 681 C C . ARG A 1 90 ? 17.655 -12.799 -5.155 1.00 90.44 90 ARG A C 1
ATOM 683 O O . ARG A 1 90 ? 17.681 -14.023 -5.230 1.00 90.44 90 ARG A O 1
ATOM 690 N N . LEU A 1 91 ? 17.243 -12.028 -6.159 1.00 91.88 91 LEU A N 1
ATOM 691 C CA . LEU A 1 91 ? 16.832 -12.568 -7.449 1.00 91.88 91 LEU A CA 1
ATOM 692 C C . LEU A 1 91 ? 18.046 -12.948 -8.302 1.00 91.88 91 LEU A C 1
ATOM 694 O O . LEU A 1 91 ? 19.080 -12.275 -8.313 1.00 91.88 91 LEU A O 1
ATOM 698 N N . SER A 1 92 ? 17.903 -14.038 -9.054 1.00 92.75 92 SER A N 1
ATOM 699 C CA . SER A 1 92 ? 18.917 -14.474 -10.011 1.00 92.75 92 SER A CA 1
ATOM 700 C C . SER A 1 92 ? 19.012 -13.497 -11.198 1.00 92.75 92 SER A C 1
ATOM 702 O O . SER A 1 92 ? 18.030 -12.824 -11.521 1.00 92.75 92 SER A O 1
ATOM 704 N N . PRO A 1 93 ? 20.161 -13.415 -11.901 1.00 92.25 93 PRO A N 1
ATOM 705 C CA . PRO A 1 93 ? 20.305 -12.548 -13.075 1.00 92.25 93 PRO A CA 1
ATOM 706 C C . PRO A 1 93 ? 19.207 -12.733 -14.142 1.00 92.25 93 PRO A C 1
ATOM 708 O O . PRO A 1 93 ? 18.698 -11.721 -14.620 1.00 92.25 93 PRO A O 1
ATOM 711 N N . PRO A 1 94 ? 18.778 -13.970 -14.484 1.00 92.94 94 PRO A N 1
ATOM 712 C CA . PRO A 1 94 ? 17.664 -14.172 -15.412 1.00 92.94 94 PRO A CA 1
ATOM 713 C C . PRO A 1 94 ? 16.324 -13.652 -14.876 1.00 92.94 94 PRO A C 1
ATOM 715 O O . PRO A 1 94 ? 15.546 -13.082 -15.634 1.00 92.94 94 PRO A O 1
ATOM 718 N N . ALA A 1 95 ? 16.052 -13.808 -13.575 1.00 93.25 95 ALA A N 1
ATOM 719 C CA . ALA A 1 95 ? 14.834 -13.287 -12.954 1.00 93.25 95 ALA A CA 1
ATOM 720 C C . ALA A 1 95 ? 14.826 -11.750 -12.898 1.00 93.25 95 ALA A C 1
ATOM 722 O O . ALA A 1 95 ? 13.778 -11.139 -13.086 1.00 93.25 95 ALA A O 1
ATOM 723 N N . LEU A 1 96 ? 15.987 -11.119 -12.690 1.00 93.25 96 LEU A N 1
ATOM 724 C CA . LEU A 1 96 ? 16.144 -9.661 -12.744 1.00 93.25 96 LEU A CA 1
ATOM 725 C C . LEU A 1 96 ? 15.931 -9.103 -14.154 1.00 93.25 96 LEU A C 1
ATOM 727 O O . LEU A 1 96 ? 15.325 -8.044 -14.308 1.00 93.25 96 LEU A O 1
ATOM 731 N N . GLU A 1 97 ? 16.423 -9.797 -15.179 1.00 93.69 97 GLU A N 1
ATOM 732 C CA . GLU A 1 97 ? 16.207 -9.418 -16.577 1.00 93.69 97 GLU A CA 1
ATOM 733 C C . GLU A 1 97 ? 14.731 -9.547 -16.972 1.00 93.69 97 GLU A C 1
ATOM 735 O O . GLU A 1 97 ? 14.167 -8.627 -17.566 1.00 93.69 97 GLU A O 1
ATOM 740 N N . ASP A 1 98 ? 14.085 -10.640 -16.565 1.00 93.56 98 ASP A N 1
ATOM 741 C CA . ASP A 1 98 ? 12.656 -10.861 -16.791 1.00 93.56 98 ASP A CA 1
ATOM 742 C C . ASP A 1 98 ? 11.805 -9.808 -16.053 1.00 93.56 98 ASP A C 1
ATOM 744 O O . ASP A 1 98 ? 10.946 -9.164 -16.656 1.00 93.56 98 ASP A O 1
ATOM 748 N N . LEU A 1 99 ? 12.123 -9.519 -14.783 1.00 92.62 99 LEU A N 1
ATOM 749 C CA . LEU A 1 99 ? 11.526 -8.428 -14.003 1.00 92.62 99 LEU A CA 1
ATOM 750 C C . LEU A 1 99 ? 11.681 -7.072 -14.699 1.00 92.62 99 LEU A C 1
ATOM 752 O O . LEU A 1 99 ? 10.703 -6.337 -14.835 1.00 92.62 99 LEU A O 1
ATOM 756 N N . ALA A 1 100 ? 12.883 -6.738 -15.173 1.00 92.69 100 ALA A N 1
ATOM 757 C CA . ALA A 1 100 ? 13.105 -5.513 -15.933 1.00 92.69 100 ALA A CA 1
ATOM 758 C C . ALA A 1 100 ? 12.228 -5.475 -17.196 1.00 92.69 100 ALA A C 1
ATOM 760 O O . ALA A 1 100 ? 11.657 -4.432 -17.505 1.00 92.69 100 ALA A O 1
ATOM 761 N N . GLY A 1 101 ? 12.051 -6.610 -17.880 1.00 91.31 101 GLY A N 1
ATOM 762 C CA . GLY A 1 101 ? 11.137 -6.753 -19.013 1.00 91.31 101 GLY A CA 1
ATOM 763 C C . GLY A 1 101 ? 9.677 -6.450 -18.661 1.00 91.31 101 GLY A C 1
ATOM 764 O O . GLY A 1 101 ? 9.019 -5.710 -19.396 1.00 91.31 101 GLY A O 1
ATOM 765 N N . TYR A 1 102 ? 9.172 -6.952 -17.528 1.00 90.19 102 TYR A N 1
ATOM 766 C CA . TYR A 1 102 ? 7.832 -6.602 -17.032 1.00 90.19 102 TYR A CA 1
ATOM 767 C C . TYR A 1 102 ? 7.697 -5.101 -16.779 1.00 90.19 102 TYR A C 1
ATOM 769 O O . TYR A 1 102 ? 6.735 -4.483 -17.237 1.00 90.19 102 TYR A O 1
ATOM 777 N N . LEU A 1 103 ? 8.678 -4.497 -16.105 1.00 89.88 103 LEU A N 1
ATOM 778 C CA . LEU A 1 103 ? 8.660 -3.065 -15.812 1.00 89.88 103 LEU A CA 1
ATOM 779 C C . LEU A 1 103 ? 8.737 -2.215 -17.089 1.00 89.88 103 LEU A C 1
ATOM 781 O O . LEU A 1 103 ? 8.008 -1.235 -17.206 1.00 89.88 103 LEU A O 1
ATOM 785 N N . VAL A 1 104 ? 9.552 -2.601 -18.076 1.00 90.12 104 VAL A N 1
ATOM 786 C CA . VAL A 1 104 ? 9.615 -1.917 -19.380 1.00 90.12 104 VAL A CA 1
ATOM 787 C C . VAL A 1 104 ? 8.275 -1.995 -20.099 1.00 90.12 104 VAL A C 1
ATOM 789 O O . VAL A 1 104 ? 7.787 -0.968 -20.559 1.00 90.12 104 VAL A O 1
ATOM 792 N N . ARG A 1 105 ? 7.630 -3.167 -20.136 1.00 87.56 105 ARG A N 1
ATOM 793 C CA . ARG A 1 105 ? 6.295 -3.299 -20.740 1.00 87.56 105 ARG A CA 1
ATOM 794 C C . ARG A 1 105 ? 5.266 -2.420 -20.041 1.00 87.56 105 ARG A C 1
ATOM 796 O O . ARG A 1 105 ? 4.425 -1.849 -20.719 1.00 87.56 105 ARG A O 1
ATOM 803 N N . LEU A 1 106 ? 5.332 -2.281 -18.717 1.00 84.44 106 LEU A N 1
ATOM 804 C CA . LEU A 1 106 ? 4.458 -1.364 -17.980 1.00 84.44 106 LEU A CA 1
ATOM 805 C C . LEU A 1 106 ? 4.732 0.103 -18.335 1.00 84.44 106 LEU A C 1
ATOM 807 O O . LEU A 1 106 ? 3.787 0.874 -18.464 1.00 84.44 106 LE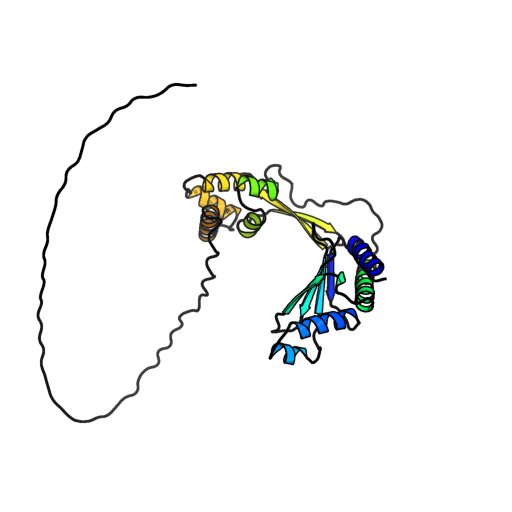U A O 1
ATOM 811 N N . VAL A 1 107 ? 5.998 0.478 -18.546 1.00 83.62 107 VAL A N 1
ATOM 812 C CA . VAL A 1 107 ? 6.373 1.814 -19.039 1.00 83.62 107 VAL A CA 1
ATOM 813 C C . VAL A 1 107 ? 5.874 2.044 -20.471 1.00 83.62 107 VAL A C 1
ATOM 815 O O . VAL A 1 107 ? 5.422 3.136 -20.784 1.00 83.62 107 VAL A O 1
ATOM 818 N N . GLU A 1 108 ? 5.932 1.037 -21.342 1.00 81.75 108 GLU A N 1
ATOM 819 C CA . GLU A 1 108 ? 5.480 1.129 -22.741 1.00 81.75 108 GLU A CA 1
ATOM 820 C C . GLU A 1 108 ? 3.951 1.074 -22.891 1.00 81.75 108 GLU A C 1
ATOM 822 O O . GLU A 1 108 ? 3.396 1.651 -23.824 1.00 81.75 108 GLU A O 1
ATOM 827 N N . GLN A 1 109 ? 3.267 0.365 -21.990 1.00 70.31 109 GLN A N 1
ATOM 828 C CA . GLN A 1 109 ? 1.804 0.299 -21.916 1.00 70.31 109 GLN A CA 1
ATOM 829 C C . GLN A 1 109 ? 1.202 1.496 -21.178 1.00 70.31 109 GLN A C 1
ATOM 831 O O . GLN A 1 109 ? -0.014 1.699 -21.247 1.00 70.31 109 GLN A O 1
ATOM 836 N N . ALA A 1 110 ? 2.026 2.301 -20.501 1.00 58.22 110 ALA A N 1
ATOM 837 C CA . ALA A 1 110 ? 1.616 3.634 -20.106 1.00 58.22 110 ALA A CA 1
ATOM 838 C C . ALA A 1 110 ? 1.311 4.417 -21.399 1.00 58.22 110 ALA A C 1
ATOM 840 O O . ALA A 1 110 ? 2.148 4.437 -22.307 1.00 58.22 110 ALA A O 1
ATOM 841 N N . PRO A 1 111 ? 0.107 5.002 -21.551 1.00 47.44 111 PRO A N 1
ATOM 842 C CA . PRO A 1 111 ? -0.227 5.760 -22.750 1.00 47.44 111 PRO A CA 1
ATOM 843 C C . PRO A 1 111 ? 0.859 6.809 -22.988 1.00 47.44 111 PRO A C 1
ATOM 845 O O . PRO A 1 111 ? 1.300 7.445 -22.034 1.00 47.44 111 PRO A O 1
ATOM 848 N N . ALA A 1 112 ? 1.311 6.954 -24.240 1.00 40.28 112 ALA A N 1
ATOM 849 C CA . ALA A 1 112 ? 2.364 7.894 -24.607 1.00 40.28 112 ALA A CA 1
ATOM 850 C C . ALA A 1 112 ? 2.031 9.282 -24.045 1.00 40.28 112 ALA A C 1
ATOM 852 O O . ALA A 1 112 ? 1.152 9.982 -24.548 1.00 40.28 112 ALA A O 1
ATOM 853 N N . VAL A 1 113 ? 2.716 9.641 -22.962 1.00 45.44 113 VAL A N 1
ATOM 854 C CA . VAL A 1 113 ? 2.575 10.931 -22.308 1.00 45.44 113 VAL A CA 1
ATOM 855 C C . VAL A 1 113 ? 3.200 11.941 -23.259 1.00 45.44 113 VAL A C 1
ATOM 857 O O . VAL A 1 113 ? 4.424 12.033 -23.360 1.00 45.44 113 VAL A O 1
ATOM 860 N N . GLU A 1 114 ? 2.375 12.688 -23.997 1.00 38.66 114 GLU A N 1
ATOM 861 C CA . GLU A 1 114 ? 2.830 13.966 -24.532 1.00 38.66 114 GLU A CA 1
ATOM 862 C C . GLU A 1 114 ? 3.350 14.765 -23.342 1.00 38.66 114 GLU A C 1
ATOM 864 O O . GLU A 1 114 ? 2.620 15.028 -22.383 1.00 38.66 114 GLU A O 1
ATOM 869 N N . THR A 1 115 ? 4.643 15.075 -23.387 1.00 42.19 115 THR A N 1
ATOM 870 C CA . THR A 1 115 ? 5.396 15.821 -22.388 1.00 42.19 115 THR A CA 1
ATOM 871 C C . THR A 1 115 ? 4.776 17.201 -22.191 1.00 42.19 115 THR A C 1
ATOM 873 O O . THR A 1 115 ? 5.273 18.207 -22.687 1.00 42.19 115 THR A O 1
ATOM 876 N N . THR A 1 116 ? 3.683 17.268 -21.444 1.00 35.91 116 THR A N 1
ATOM 877 C CA . THR A 1 116 ? 3.108 18.515 -20.969 1.00 35.91 116 THR A CA 1
ATOM 878 C C . THR A 1 116 ? 3.452 18.581 -19.499 1.00 35.91 116 THR A C 1
ATOM 880 O O . THR A 1 116 ? 2.775 18.034 -18.633 1.00 35.91 116 THR A O 1
ATOM 883 N N . GLN A 1 117 ? 4.584 19.227 -19.223 1.00 43.50 117 GLN A N 1
ATOM 884 C CA . GLN A 1 117 ? 4.857 19.802 -17.916 1.00 43.50 117 GLN A CA 1
ATOM 885 C C . GLN A 1 117 ? 3.715 20.765 -17.592 1.00 43.50 117 GLN A C 1
ATOM 887 O O . GLN A 1 117 ? 3.728 21.928 -17.979 1.00 43.50 117 GLN A O 1
ATOM 892 N N . THR A 1 118 ? 2.672 20.258 -16.958 1.00 41.59 118 THR A N 1
ATOM 893 C CA . THR A 1 118 ? 1.650 21.041 -16.267 1.00 41.59 118 THR A CA 1
ATOM 894 C C . THR A 1 118 ? 0.879 20.058 -15.406 1.00 41.59 118 THR A C 1
ATOM 896 O O . THR A 1 118 ? -0.231 19.644 -15.726 1.00 41.59 118 THR A O 1
ATOM 899 N N . GLY A 1 119 ? 1.508 19.651 -14.297 1.00 41.84 119 GLY A N 1
ATOM 900 C CA . GLY A 1 119 ? 0.800 18.997 -13.206 1.00 41.84 119 GLY A CA 1
ATOM 901 C C . GLY A 1 119 ? -0.372 19.888 -12.821 1.00 41.84 119 GLY A C 1
ATOM 902 O O . GLY A 1 119 ? -0.193 20.944 -12.216 1.00 41.84 119 GLY A O 1
ATOM 903 N N . THR A 1 120 ? -1.567 19.515 -13.263 1.00 44.22 120 THR A N 1
ATOM 904 C CA . THR A 1 120 ? -2.782 20.215 -12.883 1.00 44.22 120 THR A CA 1
ATOM 905 C C . THR A 1 120 ? -3.271 19.507 -11.637 1.00 44.22 120 THR A C 1
ATOM 907 O O . THR A 1 120 ? -3.902 18.459 -11.707 1.00 44.22 120 THR A O 1
ATOM 910 N N . THR A 1 121 ? -2.928 20.055 -10.474 1.00 43.84 121 THR A N 1
ATOM 911 C CA . THR A 1 121 ? -3.531 19.637 -9.210 1.00 43.84 121 THR A CA 1
ATOM 912 C C . THR A 1 121 ? -5.015 19.982 -9.278 1.00 43.84 121 THR A C 1
ATOM 914 O O . THR A 1 121 ? -5.410 21.137 -9.108 1.00 43.84 121 THR A O 1
ATOM 917 N N . VAL A 1 122 ? -5.858 18.995 -9.574 1.00 45.59 122 VAL A N 1
ATOM 918 C CA . VAL A 1 122 ? -7.311 19.170 -9.527 1.00 45.59 122 VAL A CA 1
ATOM 919 C C . VAL A 1 122 ? -7.750 19.008 -8.076 1.00 45.59 122 VAL A C 1
ATOM 921 O O . VAL A 1 122 ? -8.138 17.935 -7.623 1.00 45.59 122 VAL A O 1
ATOM 924 N N . VAL A 1 123 ? -7.696 20.115 -7.336 1.00 44.78 123 VAL A N 1
ATOM 925 C CA . VAL A 1 123 ? -8.253 20.232 -5.984 1.00 44.78 123 VAL A CA 1
ATOM 926 C C . VAL A 1 123 ? -9.779 20.165 -6.088 1.00 44.78 123 VAL A C 1
ATOM 928 O O . VAL A 1 123 ? -10.449 21.174 -6.308 1.00 44.78 123 VAL A O 1
ATOM 931 N N . ARG A 1 124 ? -10.359 18.966 -5.964 1.00 44.78 124 ARG A N 1
ATOM 932 C CA . ARG A 1 124 ? -11.818 18.766 -6.003 1.00 44.78 124 ARG A CA 1
ATOM 933 C C . ARG A 1 124 ? -12.468 18.754 -4.619 1.00 44.78 124 ARG A C 1
ATOM 935 O O . ARG A 1 124 ? -13.366 17.971 -4.351 1.00 44.78 124 ARG A O 1
ATOM 942 N N . LYS A 1 125 ? -12.033 19.678 -3.771 1.00 47.66 125 LYS A N 1
ATOM 943 C CA . LYS A 1 125 ? -12.793 20.315 -2.689 1.00 47.66 125 LYS A CA 1
ATOM 944 C C . LYS A 1 125 ? -11.904 21.439 -2.183 1.00 47.66 125 LYS A C 1
ATOM 946 O O . LYS A 1 125 ? -10.720 21.207 -1.973 1.00 47.66 125 LYS A O 1
ATOM 951 N N . LYS A 1 126 ? -12.436 22.664 -2.119 1.00 41.84 126 LYS A N 1
ATOM 952 C CA . LYS A 1 126 ? -11.708 23.847 -1.642 1.00 41.84 126 LYS A CA 1
ATOM 953 C C . LYS A 1 126 ? -10.855 23.452 -0.437 1.00 41.84 126 LYS A C 1
ATOM 955 O O . LYS A 1 126 ? -11.408 22.942 0.530 1.00 41.84 126 LYS A O 1
ATOM 960 N N . VAL A 1 127 ? -9.559 23.758 -0.475 1.00 49.75 127 VAL A N 1
ATOM 961 C CA . VAL A 1 127 ? -8.797 23.964 0.759 1.00 49.75 127 VAL A CA 1
ATOM 962 C C . VAL A 1 127 ? -9.423 25.192 1.418 1.00 49.75 127 VAL A C 1
ATOM 964 O O . VAL A 1 127 ? -8.968 26.322 1.242 1.00 49.75 127 VAL A O 1
ATOM 967 N N . GLU A 1 128 ? -10.562 25.005 2.082 1.00 50.09 128 GLU A N 1
ATOM 968 C CA . GLU A 1 128 ? -11.010 25.958 3.079 1.00 50.09 128 GLU A CA 1
ATOM 969 C C . GLU A 1 128 ? -9.888 25.987 4.108 1.00 50.0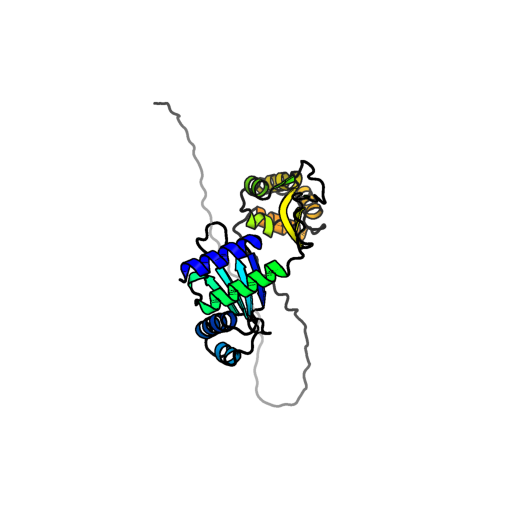9 128 GLU A C 1
ATOM 971 O O . GLU A 1 128 ? -9.435 24.937 4.562 1.00 50.09 128 GLU A O 1
ATOM 976 N N . HIS A 1 129 ? -9.389 27.183 4.420 1.00 53.72 129 HIS A N 1
ATOM 977 C CA . HIS A 1 129 ? -8.268 27.435 5.335 1.00 53.72 129 HIS A CA 1
ATOM 978 C C . HIS A 1 129 ? -8.470 26.885 6.767 1.00 53.72 129 HIS A C 1
ATOM 980 O O . HIS A 1 129 ? -7.649 27.132 7.648 1.00 53.72 129 HIS A O 1
ATOM 986 N N . ASP A 1 130 ? -9.530 26.112 6.986 1.00 71.00 130 ASP A N 1
ATOM 987 C CA . ASP A 1 130 ? -9.981 25.541 8.243 1.00 71.00 130 ASP A CA 1
ATOM 988 C C . ASP A 1 130 ? -9.754 24.024 8.323 1.00 71.00 130 ASP A C 1
ATOM 990 O O . ASP A 1 130 ? -10.442 23.342 9.074 1.00 71.00 130 ASP A O 1
ATOM 994 N N . HIS A 1 131 ? -8.784 23.470 7.590 1.00 79.69 131 HIS A N 1
ATOM 995 C CA . HIS A 1 131 ? -8.404 22.058 7.702 1.00 79.69 131 HIS A CA 1
ATOM 996 C C . HIS A 1 131 ? -6.941 21.882 8.129 1.00 79.69 131 HIS A C 1
ATOM 998 O O . HIS A 1 131 ? -6.062 22.659 7.760 1.00 79.69 131 HIS A O 1
ATOM 1004 N N . HIS A 1 132 ? -6.679 20.843 8.920 1.00 78.69 132 HIS A N 1
ATOM 1005 C CA . HIS A 1 132 ? -5.343 20.402 9.298 1.00 78.69 132 HIS A CA 1
ATOM 1006 C C . HIS A 1 132 ? -4.903 19.213 8.443 1.00 78.69 132 HIS A C 1
ATOM 1008 O O . HIS A 1 132 ? -5.632 18.227 8.339 1.00 78.69 132 HIS A O 1
ATOM 1014 N N . GLU A 1 133 ? -3.684 19.292 7.909 1.00 83.88 133 GLU A N 1
ATOM 1015 C CA . GLU A 1 133 ? -2.938 18.159 7.347 1.00 83.88 133 GLU A CA 1
ATOM 1016 C C . GLU A 1 133 ? -2.752 17.046 8.389 1.00 83.88 133 GLU A C 1
ATOM 1018 O O . GLU A 1 133 ? -2.749 17.303 9.600 1.00 83.88 133 GLU A O 1
ATOM 1023 N N . GLN A 1 134 ? -2.561 15.809 7.925 1.00 85.12 134 GLN A N 1
ATOM 1024 C CA . GLN A 1 134 ? -2.474 14.618 8.774 1.00 85.12 134 GLN A CA 1
ATOM 1025 C C . GLN A 1 134 ? -1.466 14.757 9.923 1.00 85.12 134 GLN A C 1
ATOM 1027 O O . GLN A 1 134 ? -1.806 14.481 11.077 1.00 85.12 134 GLN A O 1
ATOM 1032 N N . GLU A 1 135 ? -0.248 15.211 9.627 1.00 84.06 135 GLU A N 1
ATOM 1033 C CA . GLU A 1 135 ? 0.808 15.382 10.631 1.00 84.06 135 GLU A CA 1
ATOM 1034 C C . GLU A 1 135 ? 0.447 16.468 11.655 1.00 84.06 135 GLU A C 1
ATOM 1036 O O . GLU A 1 135 ? 0.563 16.265 12.867 1.00 84.06 135 GLU A O 1
ATOM 1041 N N . ALA A 1 136 ? -0.081 17.606 11.193 1.00 85.00 136 ALA A N 1
ATOM 1042 C CA . ALA A 1 136 ? -0.495 18.706 12.060 1.00 85.00 136 ALA A CA 1
ATOM 1043 C C . ALA A 1 136 ? -1.664 18.307 12.982 1.00 85.00 136 ALA A C 1
ATOM 1045 O O . ALA A 1 136 ? -1.651 18.602 14.184 1.00 85.00 136 ALA A O 1
ATOM 1046 N N . ALA A 1 137 ? -2.654 17.592 12.443 1.00 86.75 137 ALA A N 1
ATOM 1047 C CA . ALA A 1 137 ? -3.801 17.084 13.186 1.00 86.75 137 ALA A CA 1
ATOM 1048 C C . ALA A 1 137 ? -3.382 16.047 14.244 1.00 86.75 137 ALA A C 1
ATOM 1050 O O . ALA A 1 137 ? -3.792 16.131 15.410 1.00 86.75 137 ALA A O 1
ATOM 1051 N N . ALA A 1 138 ? -2.512 15.103 13.871 1.00 85.81 138 ALA A N 1
ATOM 1052 C CA . ALA A 1 138 ? -2.009 14.065 14.767 1.00 85.81 138 ALA A CA 1
ATOM 1053 C C . ALA A 1 138 ? -1.166 14.660 15.905 1.00 85.81 138 ALA A C 1
ATOM 1055 O O . ALA A 1 138 ? -1.379 14.332 17.081 1.00 85.81 138 ALA A O 1
ATOM 1056 N N . ALA A 1 139 ? -0.286 15.614 15.583 1.00 86.38 139 ALA A N 1
ATOM 1057 C CA . ALA A 1 139 ? 0.510 16.347 16.561 1.00 86.38 139 ALA A CA 1
ATOM 1058 C C . ALA A 1 139 ? -0.374 17.113 17.557 1.00 86.38 139 ALA A C 1
ATOM 1060 O O . ALA A 1 139 ? -0.150 17.046 18.772 1.00 86.38 139 ALA A O 1
ATOM 1061 N N . ARG A 1 140 ? -1.432 17.783 17.077 1.00 87.00 140 ARG A N 1
ATOM 1062 C CA . ARG A 1 140 ? -2.372 18.522 17.935 1.00 87.00 140 ARG A CA 1
ATOM 1063 C C . ARG A 1 140 ? -3.088 17.604 18.923 1.00 87.00 140 ARG A C 1
ATOM 1065 O O . ARG A 1 140 ? -3.239 17.965 20.094 1.00 87.00 140 ARG A O 1
ATOM 1072 N N . LEU A 1 141 ? -3.486 16.416 18.471 1.00 85.25 141 LEU A N 1
ATOM 1073 C CA . LEU A 1 141 ? -4.140 15.403 19.297 1.00 85.25 141 LEU A CA 1
ATOM 1074 C C . LEU A 1 141 ? -3.161 14.574 20.133 1.00 85.25 141 LEU A C 1
ATOM 1076 O O . LEU A 1 141 ? -3.614 13.857 21.026 1.00 85.25 141 LEU A O 1
ATOM 1080 N N . LYS A 1 142 ? -1.843 14.698 19.928 1.00 84.56 142 LYS A N 1
ATOM 1081 C CA . LYS A 1 142 ? -0.803 13.868 20.563 1.00 84.56 142 LYS A CA 1
ATOM 1082 C C . LYS A 1 142 ? -1.073 12.373 20.357 1.00 84.56 142 LYS A C 1
ATOM 1084 O O . LYS A 1 142 ? -1.180 11.619 21.329 1.00 84.56 142 LYS A O 1
ATOM 1089 N N . VAL A 1 143 ? -1.283 11.984 19.105 1.00 83.25 143 VAL A N 1
ATOM 1090 C CA . VAL A 1 143 ? -1.476 10.600 18.640 1.00 83.25 143 VAL A CA 1
ATOM 1091 C C . VAL A 1 143 ? -0.593 10.366 17.415 1.00 83.25 143 VAL A C 1
ATOM 1093 O O . VAL A 1 143 ? -0.067 11.327 16.858 1.00 83.25 143 VAL A O 1
ATOM 1096 N N . SER A 1 144 ? -0.402 9.112 16.997 1.00 84.06 144 SER A N 1
ATOM 1097 C CA . SER A 1 144 ? 0.332 8.846 15.757 1.00 84.06 144 SER A CA 1
ATOM 1098 C C . SER A 1 144 ? -0.529 9.171 14.524 1.00 84.06 144 SER A C 1
ATOM 1100 O O . SER A 1 144 ? -1.754 9.004 14.575 1.00 84.06 144 SER A O 1
ATOM 1102 N N . PRO A 1 145 ? 0.084 9.575 13.396 1.00 83.25 145 PRO A N 1
ATOM 1103 C CA . PRO A 1 145 ? -0.624 9.813 12.135 1.00 83.25 145 PRO A CA 1
ATOM 1104 C C . PRO A 1 145 ? -1.446 8.607 11.666 1.00 83.25 145 PRO A C 1
ATOM 1106 O O . PRO A 1 145 ? -2.563 8.766 11.176 1.00 83.25 145 PRO A O 1
ATOM 1109 N N . GLN A 1 146 ? -0.922 7.393 11.864 1.00 82.62 146 GLN A N 1
ATOM 1110 C CA . GLN A 1 146 ? -1.611 6.147 11.513 1.00 82.62 146 GLN A CA 1
ATOM 1111 C C . GLN A 1 146 ? -2.823 5.876 12.411 1.00 82.62 146 GLN A C 1
ATOM 1113 O O . GLN A 1 146 ? -3.857 5.425 11.928 1.00 82.62 146 GLN A O 1
ATOM 1118 N N . TRP A 1 147 ? -2.728 6.194 13.707 1.00 86.75 147 TRP A N 1
ATOM 1119 C CA . TRP A 1 147 ? -3.862 6.083 14.626 1.00 86.75 147 TRP A CA 1
ATOM 1120 C C . TRP A 1 147 ? -4.969 7.072 14.262 1.00 86.75 147 TRP A C 1
ATOM 1122 O O . TRP A 1 147 ? -6.144 6.718 14.270 1.00 86.75 147 TRP A O 1
ATOM 1132 N N . LEU A 1 148 ? -4.602 8.309 13.913 1.00 83.19 148 LEU A N 1
ATOM 1133 C CA . LEU A 1 148 ? -5.576 9.315 13.496 1.00 83.19 148 LEU A CA 1
ATOM 1134 C C . LEU A 1 148 ? -6.347 8.843 12.258 1.00 83.19 148 LEU A C 1
ATOM 1136 O O . LEU A 1 148 ? -7.575 8.879 12.255 1.00 83.19 148 LEU A O 1
ATOM 1140 N N . LYS A 1 149 ? -5.621 8.326 11.260 1.00 82.75 149 LYS A N 1
ATOM 1141 C CA . LYS A 1 149 ? -6.194 7.767 10.033 1.00 82.75 149 LYS A CA 1
ATOM 1142 C C . LYS A 1 149 ? -7.112 6.569 10.290 1.00 82.75 149 LYS A C 1
ATOM 1144 O O . LYS A 1 149 ? -8.129 6.439 9.620 1.00 82.75 149 LYS A O 1
ATOM 1149 N N . SER A 1 150 ? -6.775 5.692 11.237 1.00 81.19 150 SER A N 1
ATOM 1150 C CA . SER A 1 150 ? -7.569 4.486 11.501 1.00 81.19 150 SER A CA 1
ATOM 1151 C C . SER A 1 150 ? -8.784 4.723 12.400 1.00 81.19 150 SER A C 1
ATOM 1153 O O . SER A 1 150 ? -9.763 3.986 12.303 1.00 81.19 150 SER A O 1
ATOM 1155 N N . VAL A 1 151 ? -8.739 5.724 13.285 1.00 78.75 151 VAL A N 1
ATOM 1156 C CA . VAL A 1 151 ? -9.776 5.938 14.309 1.00 78.75 151 VAL A CA 1
ATOM 1157 C C . VAL A 1 151 ? -10.743 7.068 13.962 1.00 78.75 151 VAL A C 1
ATOM 1159 O O . VAL A 1 151 ? -11.883 7.040 14.425 1.00 78.75 151 VAL A O 1
ATOM 1162 N N . VAL A 1 152 ? -10.325 8.053 13.165 1.00 82.19 152 VAL A N 1
ATOM 1163 C CA . VAL A 1 152 ? -11.142 9.227 12.828 1.00 82.19 152 VAL A CA 1
ATOM 1164 C C . VAL A 1 152 ? -11.478 9.201 11.329 1.00 82.19 152 VAL A C 1
ATOM 1166 O O . VAL A 1 152 ? -10.695 9.711 10.530 1.00 82.19 152 VAL A O 1
ATOM 1169 N N . PRO A 1 153 ? -12.629 8.617 10.934 1.00 72.62 153 PRO A N 1
ATOM 1170 C CA . PRO A 1 153 ? -12.946 8.293 9.535 1.00 72.62 153 PRO A CA 1
ATOM 1171 C C . PRO A 1 153 ? -13.375 9.499 8.674 1.00 72.62 153 PRO A C 1
ATOM 1173 O O . PRO A 1 153 ? -13.409 9.396 7.452 1.00 72.62 153 PRO A O 1
ATOM 1176 N N . CYS A 1 154 ? -13.678 10.647 9.285 1.00 75.56 154 CYS A N 1
ATOM 1177 C CA . CYS A 1 154 ? -14.061 11.913 8.633 1.00 75.56 154 CYS A CA 1
ATOM 1178 C C . CYS A 1 154 ? -12.868 12.667 8.038 1.00 75.56 154 CYS A C 1
ATOM 1180 O O . CYS A 1 154 ? -12.582 13.811 8.396 1.00 75.56 154 CYS A O 1
ATOM 1182 N N . THR A 1 155 ? -12.148 12.000 7.144 1.00 79.38 155 THR A N 1
ATOM 1183 C CA . THR A 1 155 ? -10.999 12.580 6.453 1.00 79.38 155 THR A CA 1
ATOM 1184 C C . THR A 1 155 ? -11.435 13.139 5.108 1.00 79.38 155 THR A C 1
ATOM 1186 O O . THR A 1 155 ? -11.981 12.405 4.281 1.00 79.38 155 THR A O 1
ATOM 1189 N N . GLU A 1 156 ? -11.139 14.404 4.844 1.00 80.00 156 GLU A N 1
ATOM 1190 C C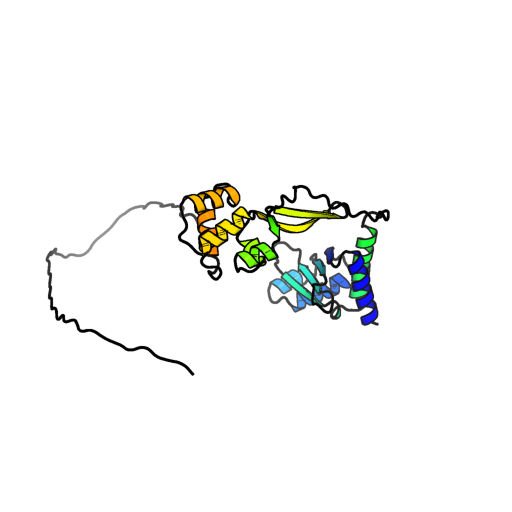A . GLU A 1 156 ? -11.056 14.883 3.467 1.00 80.00 156 GLU A CA 1
ATOM 1191 C C . GLU A 1 156 ? -9.703 14.471 2.881 1.00 80.00 156 GLU A C 1
ATOM 1193 O O . GLU A 1 156 ? -8.759 14.197 3.619 1.00 80.00 156 GLU A O 1
ATOM 1198 N N . TYR A 1 157 ? -9.586 14.384 1.560 1.00 76.56 157 TYR A N 1
ATOM 1199 C CA . TYR A 1 157 ? -8.313 14.044 0.937 1.00 76.56 157 TYR A CA 1
ATOM 1200 C C . TYR A 1 157 ? -8.114 14.775 -0.386 1.00 76.56 157 TYR A C 1
ATOM 1202 O O . TYR A 1 157 ? -9.058 14.971 -1.156 1.00 76.56 157 TYR A O 1
ATOM 1210 N N . SER A 1 158 ? -6.871 15.169 -0.652 1.00 72.31 158 SER A N 1
ATOM 1211 C CA . SER A 1 158 ? -6.441 15.596 -1.980 1.00 72.31 158 SER A CA 1
ATOM 1212 C C . SER A 1 158 ? -5.969 14.374 -2.752 1.00 72.31 158 SER A C 1
ATOM 1214 O O . SER A 1 158 ? -5.408 13.435 -2.184 1.00 72.31 158 SER A O 1
ATOM 1216 N N . TYR A 1 159 ? -6.223 14.358 -4.055 1.00 69.25 159 TYR A N 1
ATOM 1217 C CA . TYR A 1 159 ? -5.686 13.332 -4.930 1.00 69.25 159 TYR A CA 1
ATOM 1218 C C . TYR A 1 159 ? -5.062 13.977 -6.158 1.00 69.25 159 TYR A C 1
ATOM 1220 O O . TYR A 1 159 ? -5.586 14.959 -6.685 1.00 69.25 159 TYR A O 1
ATOM 1228 N N . ASP A 1 160 ? -3.956 13.405 -6.606 1.00 67.75 160 ASP A N 1
ATOM 1229 C CA . ASP A 1 160 ? -3.396 13.687 -7.913 1.00 67.75 160 ASP A CA 1
ATOM 1230 C C . ASP A 1 160 ? -3.992 12.682 -8.902 1.00 67.75 160 ASP A C 1
ATOM 1232 O O . ASP A 1 160 ? -4.090 11.485 -8.623 1.00 67.75 160 ASP A O 1
ATOM 1236 N N . GLU A 1 161 ? -4.459 13.170 -10.045 1.00 59.94 161 GLU A N 1
ATOM 1237 C CA . GLU A 1 161 ? -4.905 12.312 -11.137 1.00 59.94 161 GLU A CA 1
ATOM 1238 C C . GLU A 1 161 ? -3.755 12.193 -12.131 1.00 59.94 161 GLU A C 1
ATOM 1240 O O . GLU A 1 161 ? -3.446 13.138 -12.854 1.00 59.94 161 GLU A O 1
ATOM 1245 N N . ILE A 1 162 ? -3.082 11.046 -12.102 1.00 61.88 162 ILE A N 1
ATOM 1246 C CA . ILE A 1 162 ? -1.936 10.733 -12.954 1.00 61.88 162 ILE A CA 1
ATOM 1247 C C . ILE A 1 162 ? -2.365 9.544 -13.811 1.00 61.88 162 ILE A C 1
ATOM 1249 O O . ILE A 1 162 ? -2.810 8.526 -13.282 1.00 61.88 162 ILE A O 1
ATOM 1253 N N . ASP A 1 163 ? -2.322 9.698 -15.133 1.00 55.50 163 ASP A N 1
ATOM 1254 C CA . ASP A 1 163 ? -2.701 8.659 -16.104 1.00 55.50 163 ASP A CA 1
ATOM 1255 C C . ASP A 1 163 ? -4.121 8.084 -15.907 1.00 55.50 163 ASP A C 1
ATOM 1257 O O . ASP A 1 163 ? -4.368 6.886 -16.056 1.00 55.50 163 ASP A O 1
ATOM 1261 N N . GLY A 1 164 ? -5.079 8.938 -15.521 1.00 66.81 164 GLY A N 1
ATOM 1262 C CA . GLY A 1 164 ? -6.472 8.548 -15.252 1.00 66.81 164 GLY A CA 1
ATOM 1263 C C . GLY A 1 164 ? -6.668 7.744 -13.959 1.00 66.81 164 GLY A C 1
ATOM 1264 O O . GLY A 1 164 ? -7.788 7.332 -13.646 1.00 66.81 164 GLY A O 1
ATOM 1265 N N . LYS A 1 165 ? -5.599 7.534 -13.184 1.00 62.00 165 LYS A N 1
ATOM 1266 C CA . LYS A 1 165 ? -5.638 6.934 -11.850 1.00 62.00 165 LYS A CA 1
ATOM 1267 C C . LYS A 1 165 ? -5.552 8.028 -10.795 1.00 62.00 165 LYS A C 1
ATOM 1269 O O . LYS A 1 165 ? -4.773 8.970 -10.905 1.00 62.00 165 LYS A O 1
ATOM 1274 N N . LYS A 1 166 ? -6.378 7.899 -9.757 1.00 72.62 166 LYS A N 1
ATOM 1275 C CA . LYS A 1 166 ? -6.430 8.843 -8.638 1.00 72.62 166 LYS A CA 1
ATOM 1276 C C . LYS A 1 166 ? -5.537 8.344 -7.515 1.00 72.62 166 LYS A C 1
ATOM 1278 O O . LYS A 1 166 ? -5.820 7.308 -6.919 1.00 72.62 166 LYS A O 1
ATOM 1283 N N . TYR A 1 167 ? -4.497 9.102 -7.217 1.00 70.44 167 TYR A N 1
ATOM 1284 C CA . TYR A 1 167 ? -3.561 8.840 -6.137 1.00 70.44 167 TYR A CA 1
ATOM 1285 C C . TYR A 1 167 ? -3.852 9.800 -4.999 1.00 70.44 167 TYR A C 1
ATOM 1287 O O . TYR A 1 167 ? -3.723 11.006 -5.169 1.00 70.44 167 TYR A O 1
ATOM 1295 N N . ILE A 1 168 ? -4.266 9.284 -3.840 1.00 75.00 168 ILE A N 1
ATOM 1296 C CA . ILE A 1 168 ? -4.466 10.127 -2.658 1.00 75.00 168 ILE A CA 1
ATOM 1297 C C . ILE A 1 168 ? -3.108 10.690 -2.241 1.00 75.00 168 ILE A C 1
ATOM 1299 O O . ILE A 1 168 ? -2.202 9.931 -1.903 1.00 75.00 168 ILE A O 1
ATOM 1303 N N . ARG A 1 169 ? -2.990 12.014 -2.266 1.00 76.06 169 ARG A N 1
ATOM 1304 C CA . ARG A 1 169 ? -1.775 12.741 -1.918 1.00 76.06 169 ARG A CA 1
ATOM 1305 C C . ARG A 1 169 ? -1.719 13.022 -0.425 1.00 76.06 169 ARG A C 1
ATOM 1307 O O . ARG A 1 169 ? -0.702 12.772 0.209 1.00 76.06 169 ARG A O 1
ATOM 1314 N N . GLU A 1 170 ? -2.811 13.525 0.139 1.00 79.69 170 GLU A N 1
ATOM 1315 C CA . GLU A 1 170 ? -2.832 13.969 1.528 1.00 79.69 170 GLU A CA 1
ATOM 1316 C C . GLU A 1 170 ? -4.227 13.855 2.136 1.00 79.69 170 GLU A C 1
ATOM 1318 O O . GLU A 1 170 ? -5.230 13.993 1.435 1.00 79.69 170 GLU A O 1
ATOM 1323 N N . TYR A 1 171 ? -4.275 13.596 3.443 1.00 82.94 171 TYR A N 1
ATOM 1324 C CA . TYR A 1 171 ? -5.499 13.557 4.236 1.00 82.94 171 TYR A CA 1
ATOM 1325 C C . TYR A 1 171 ? -5.600 14.812 5.099 1.00 82.94 171 TYR A C 1
ATOM 1327 O O . TYR A 1 171 ? -4.616 15.249 5.701 1.00 82.94 171 TYR A O 1
ATOM 1335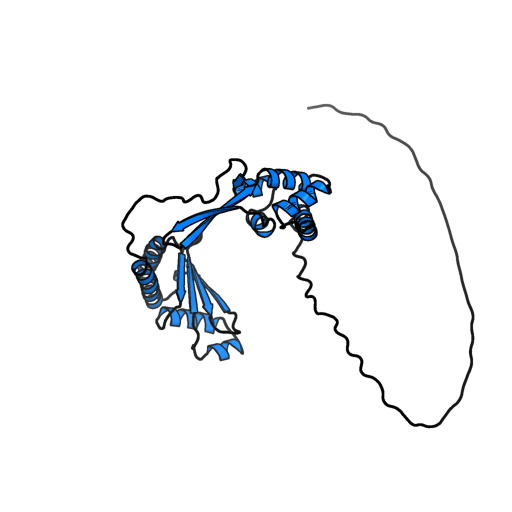 N N . TYR A 1 172 ? -6.815 15.333 5.210 1.00 84.00 172 TYR A N 1
ATOM 1336 C CA . TYR A 1 172 ? -7.138 16.530 5.961 1.00 84.00 172 TYR A CA 1
ATOM 1337 C C . TYR A 1 172 ? -8.307 16.279 6.908 1.00 84.00 172 TYR A C 1
ATOM 1339 O O . TYR A 1 172 ? -9.244 15.543 6.599 1.00 84.00 172 TYR A O 1
ATOM 1347 N N . TRP A 1 173 ? -8.275 16.944 8.056 1.00 87.31 173 TRP A N 1
ATOM 1348 C CA . TRP A 1 173 ? -9.370 16.961 9.021 1.00 87.31 173 TRP A CA 1
ATOM 1349 C C . TRP A 1 173 ? -9.792 18.394 9.290 1.00 87.31 173 TRP A C 1
ATOM 1351 O O . TRP A 1 173 ? -8.940 19.277 9.382 1.00 87.31 173 TRP A O 1
ATOM 1361 N N . SER A 1 174 ? -11.091 18.620 9.480 1.00 85.19 174 SER A N 1
ATOM 1362 C CA . SER A 1 174 ? -11.597 19.923 9.913 1.00 85.19 174 SER A CA 1
ATOM 1363 C C . SER A 1 174 ? -10.893 20.372 11.197 1.00 85.19 174 SER A C 1
ATOM 1365 O O . SER A 1 174 ? -10.739 19.613 12.161 1.00 85.19 174 SER A O 1
ATOM 1367 N N . ARG A 1 175 ? -10.459 21.629 11.222 1.00 83.38 175 ARG A N 1
ATOM 1368 C CA . ARG A 1 175 ? -9.819 22.253 12.375 1.00 83.38 175 ARG A CA 1
ATOM 1369 C C . ARG A 1 175 ? -10.754 22.270 13.575 1.00 83.38 175 ARG A C 1
ATOM 1371 O O . ARG A 1 175 ? -10.320 21.909 14.668 1.00 83.38 175 ARG A O 1
ATOM 1378 N N . ASP A 1 176 ? -12.028 22.590 13.367 1.00 85.50 176 ASP A N 1
ATOM 1379 C CA . ASP A 1 176 ? -13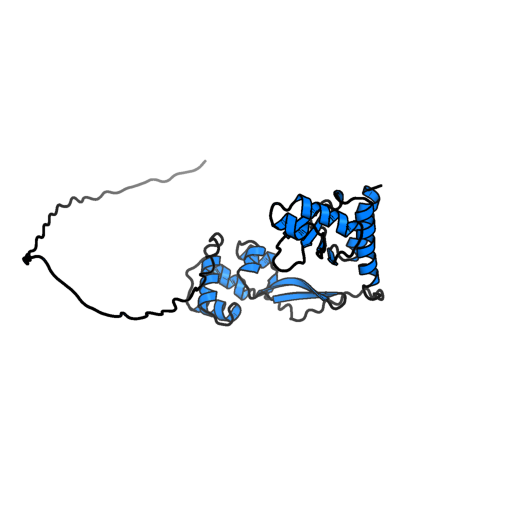.041 22.591 14.425 1.00 85.50 176 ASP A CA 1
ATOM 1380 C C . ASP A 1 176 ? -13.201 21.202 15.043 1.00 85.50 176 ASP A C 1
ATOM 1382 O O . ASP A 1 176 ? -13.258 21.054 16.268 1.00 85.50 176 ASP A O 1
ATOM 1386 N N . LEU A 1 177 ? -13.191 20.160 14.207 1.00 87.12 177 LEU A N 1
ATOM 1387 C CA . LEU A 1 177 ? -13.205 18.781 14.677 1.00 87.12 177 LEU A CA 1
ATOM 1388 C C . LEU A 1 177 ? -11.969 18.473 15.532 1.00 87.12 177 LEU A C 1
ATOM 1390 O O . LEU A 1 177 ? -12.109 17.968 16.647 1.00 87.12 177 LEU A O 1
ATOM 1394 N N . ILE A 1 178 ? -10.765 18.783 15.051 1.00 89.50 178 ILE A N 1
ATOM 1395 C CA . ILE A 1 178 ? -9.518 18.507 15.779 1.00 89.50 178 ILE A CA 1
ATOM 1396 C C . ILE A 1 178 ? -9.449 19.289 17.097 1.00 89.50 178 ILE A C 1
ATOM 1398 O O . ILE A 1 178 ? -9.068 18.728 18.130 1.00 89.50 178 ILE A O 1
ATOM 1402 N N . GLU A 1 179 ? -9.851 20.559 17.106 1.00 87.06 179 GLU A N 1
ATOM 1403 C CA . GLU A 1 179 ? -9.912 21.377 18.318 1.00 87.06 179 GLU A CA 1
ATOM 1404 C C . GLU A 1 179 ? -10.918 20.810 19.326 1.00 87.06 179 GLU A C 1
ATOM 1406 O O . GLU A 1 179 ? -10.637 20.740 20.532 1.00 87.06 179 GLU A O 1
ATOM 1411 N N . ARG A 1 180 ? -12.063 20.320 18.845 1.00 86.31 180 ARG A N 1
ATOM 1412 C CA . ARG A 1 180 ? -13.082 19.715 19.699 1.00 86.31 180 ARG A CA 1
ATOM 1413 C C . ARG A 1 180 ? -12.653 18.359 20.244 1.00 86.31 180 ARG A C 1
ATOM 1415 O O . ARG A 1 180 ? -12.788 18.129 21.445 1.00 86.31 180 ARG A O 1
ATOM 1422 N N . LEU A 1 181 ? -12.042 17.502 19.428 1.00 88.19 181 LEU A N 1
ATOM 1423 C CA . LEU A 1 181 ? -11.439 16.241 19.869 1.00 88.19 181 LEU A CA 1
ATOM 1424 C C . LEU A 1 181 ? -10.324 16.488 20.898 1.00 88.19 181 LEU A C 1
ATOM 1426 O O . LEU A 1 181 ? -10.271 15.810 21.928 1.00 88.19 181 LEU A O 1
ATOM 1430 N N . PHE A 1 182 ? -9.486 17.510 20.699 1.00 88.00 182 PHE A N 1
ATOM 1431 C CA . PHE A 1 182 ? -8.482 17.920 21.683 1.00 88.00 182 PHE A CA 1
ATOM 1432 C C . PHE A 1 182 ? -9.132 18.311 23.018 1.00 88.00 182 PHE A C 1
ATOM 1434 O O . PHE A 1 182 ? -8.708 17.850 24.083 1.00 88.00 182 PHE A O 1
ATOM 1441 N N . ARG A 1 183 ? -10.212 19.100 22.978 1.00 86.75 183 ARG A N 1
ATOM 1442 C CA . ARG A 1 183 ? -10.964 19.490 24.177 1.00 86.75 183 ARG A CA 1
ATOM 1443 C C . ARG A 1 183 ? -11.591 18.283 24.875 1.00 86.75 183 ARG A C 1
ATOM 1445 O O . ARG A 1 183 ? -11.464 18.164 26.095 1.00 86.75 183 ARG A O 1
ATOM 1452 N N . ILE A 1 184 ? -12.201 17.366 24.124 1.00 86.94 184 ILE A N 1
ATOM 1453 C CA . ILE A 1 184 ? -12.792 16.122 24.641 1.00 86.94 184 ILE A CA 1
ATOM 1454 C C . ILE A 1 184 ? -11.723 15.251 25.308 1.00 86.94 184 ILE A C 1
ATOM 1456 O O . ILE A 1 184 ? -11.979 14.669 26.363 1.00 86.94 184 ILE A O 1
ATOM 1460 N N . LYS A 1 185 ? -10.513 15.181 24.741 1.00 84.31 185 LYS A N 1
ATOM 1461 C CA . LYS A 1 185 ? -9.386 14.437 25.322 1.00 84.31 185 LYS A CA 1
ATOM 1462 C C . LYS A 1 185 ? -8.964 15.001 26.683 1.00 84.31 185 LYS A C 1
ATOM 1464 O O . LYS A 1 185 ? -8.624 14.229 27.576 1.00 84.31 185 LYS A O 1
ATOM 1469 N N . SER A 1 186 ? -9.012 16.321 26.863 1.00 80.12 186 SER A N 1
ATOM 1470 C CA . SER A 1 186 ? -8.596 16.995 28.105 1.00 80.12 186 SER A CA 1
ATOM 1471 C C . SER A 1 186 ? -9.713 17.220 29.130 1.00 80.12 186 SER A C 1
ATOM 1473 O O . SER A 1 186 ? -9.416 17.567 30.272 1.00 80.12 186 SER A O 1
ATOM 1475 N N . THR A 1 187 ? -10.985 17.046 28.763 1.00 83.25 187 THR A N 1
ATOM 1476 C CA . THR A 1 187 ? -12.131 17.391 29.623 1.00 83.25 187 THR A CA 1
ATOM 1477 C C . THR A 1 187 ? -13.203 16.293 29.669 1.00 83.25 187 THR A C 1
ATOM 1479 O O . THR A 1 187 ? -13.099 15.227 29.048 1.00 83.25 187 THR A O 1
ATOM 1482 N N . LYS A 1 188 ? -14.246 16.499 30.484 1.00 85.00 188 LYS A N 1
ATOM 1483 C CA . LYS A 1 188 ? -15.396 15.590 30.527 1.00 85.00 188 LYS A CA 1
ATOM 1484 C C . LYS A 1 188 ? -16.210 15.770 29.244 1.00 85.00 188 LYS A C 1
ATOM 1486 O O . LYS A 1 188 ? -16.623 16.880 28.945 1.00 85.00 188 LYS A O 1
ATOM 1491 N N . THR A 1 189 ? -16.451 14.670 28.533 1.00 85.00 189 THR A N 1
ATOM 1492 C CA . THR A 1 189 ? -17.250 14.660 27.300 1.00 85.00 189 THR A CA 1
ATOM 1493 C C . THR A 1 189 ? -18.670 15.116 27.613 1.00 85.00 189 THR A C 1
ATOM 1495 O O . THR A 1 189 ? -19.310 14.520 28.488 1.00 85.00 189 THR A O 1
ATOM 1498 N N . THR A 1 190 ? -19.154 16.150 26.927 1.00 87.12 190 THR A N 1
ATOM 1499 C CA . THR A 1 190 ? -20.551 16.581 27.040 1.00 87.12 190 THR A CA 1
ATOM 1500 C C . THR A 1 190 ? -21.427 15.893 25.983 1.00 87.12 190 THR A C 1
ATOM 1502 O O . THR A 1 190 ? -20.906 15.350 25.004 1.00 87.12 190 THR A O 1
ATOM 1505 N N . PRO A 1 191 ? -22.759 15.863 26.160 1.00 85.31 191 PRO A N 1
ATOM 1506 C CA . PRO A 1 191 ? -23.671 15.346 25.141 1.00 85.31 191 PRO A CA 1
ATOM 1507 C C . PRO A 1 191 ? -23.564 16.087 23.799 1.00 85.31 191 PRO A C 1
ATOM 1509 O O . PRO A 1 191 ? -23.667 15.455 22.752 1.00 85.31 191 PRO A O 1
ATOM 1512 N N . GLU A 1 192 ? -23.298 17.395 23.822 1.00 87.38 192 GLU A N 1
ATOM 1513 C CA . GLU A 1 192 ? -23.144 18.229 22.622 1.00 87.38 192 GLU A CA 1
ATOM 1514 C C . GLU A 1 192 ? -21.871 17.877 21.847 1.00 87.38 192 GLU A C 1
ATOM 1516 O O . GLU A 1 192 ? -21.869 17.874 20.620 1.00 87.38 192 GLU A O 1
ATOM 1521 N N . ASP A 1 193 ? -20.789 17.553 22.558 1.00 84.31 193 ASP A N 1
ATOM 1522 C CA . ASP A 1 193 ? -19.548 17.079 21.947 1.00 84.31 193 ASP A CA 1
ATOM 1523 C C . ASP A 1 193 ? -19.744 15.730 21.255 1.00 84.31 193 ASP A C 1
ATOM 1525 O O . ASP A 1 193 ? -19.237 15.513 20.157 1.00 84.31 193 ASP A O 1
ATOM 1529 N N . LEU A 1 194 ? -20.509 14.832 21.881 1.00 85.38 194 LEU A N 1
ATOM 1530 C CA . LEU A 1 194 ? -20.824 13.534 21.298 1.00 85.38 194 LEU A CA 1
ATOM 1531 C C . LEU A 1 194 ? -21.682 13.680 20.037 1.00 85.38 194 LEU A C 1
ATOM 1533 O O . LEU A 1 194 ? -21.404 13.029 19.035 1.00 85.38 194 LEU A O 1
ATOM 1537 N N . GLN A 1 195 ? -22.699 14.540 20.085 1.00 86.81 195 GLN A N 1
ATOM 1538 C CA . GLN A 1 195 ? -23.584 14.785 18.950 1.00 86.81 195 GLN A CA 1
ATOM 1539 C C . GLN A 1 195 ? -22.839 15.421 17.773 1.00 86.81 195 GLN A C 1
ATOM 1541 O O . GLN A 1 195 ? -23.069 15.031 16.634 1.00 86.81 195 GLN A O 1
ATOM 1546 N N . TYR A 1 196 ? -21.914 16.341 18.056 1.00 86.44 196 TYR A N 1
ATOM 1547 C CA . TYR A 1 196 ? -21.063 16.947 17.036 1.00 86.44 196 TYR A CA 1
ATOM 1548 C C . TYR A 1 196 ? -20.134 15.923 16.375 1.00 86.44 196 TYR A C 1
ATOM 1550 O O . TYR A 1 196 ? -20.054 15.859 15.156 1.00 86.44 196 TYR A O 1
ATOM 1558 N N . VAL A 1 197 ? -19.450 15.082 17.162 1.00 84.50 197 VAL A N 1
ATOM 1559 C CA . VAL A 1 197 ? -18.592 14.025 16.596 1.00 84.50 197 VAL A CA 1
ATOM 1560 C C . VAL A 1 197 ? -19.422 13.030 15.785 1.00 84.50 197 VAL A C 1
ATOM 1562 O O . VAL A 1 197 ? -18.983 12.602 14.724 1.00 84.50 197 VAL A O 1
ATOM 1565 N N . ALA A 1 198 ? -20.629 12.689 16.241 1.00 84.81 198 ALA A N 1
ATOM 1566 C CA . ALA A 1 198 ? -21.511 11.801 15.498 1.00 84.81 198 ALA A CA 1
ATOM 1567 C C . ALA A 1 198 ? -21.923 12.400 14.148 1.00 84.81 198 ALA A C 1
ATOM 1569 O O . ALA A 1 198 ? -21.836 11.705 13.140 1.00 84.81 198 ALA A O 1
ATOM 1570 N N . SER A 1 199 ? -22.326 13.675 14.107 1.00 85.06 199 SER A N 1
ATOM 1571 C CA . SER A 1 199 ? -22.734 14.330 12.859 1.00 85.06 199 SER A CA 1
ATOM 1572 C C . SER A 1 199 ? -21.578 14.529 11.884 1.00 85.06 199 SER A C 1
ATOM 1574 O O . SER A 1 199 ? -21.765 14.337 10.691 1.00 85.06 199 SER A O 1
ATOM 1576 N N . GLU A 1 200 ? -20.398 14.891 12.387 1.00 81.44 200 GLU A N 1
ATOM 1577 C CA . GLU A 1 200 ? -19.236 15.190 11.544 1.00 81.44 200 GLU A CA 1
ATOM 1578 C C . GLU A 1 200 ? -18.478 13.932 11.101 1.00 81.44 200 GLU A C 1
ATOM 1580 O O . GLU A 1 200 ? -17.865 13.932 10.037 1.00 81.44 200 GLU A O 1
ATOM 1585 N N . CYS A 1 201 ? -18.485 12.864 11.910 1.00 82.44 201 CYS A N 1
ATOM 1586 C CA . CYS A 1 201 ? -17.587 11.723 11.715 1.00 82.44 201 CYS A CA 1
ATOM 1587 C C . CYS A 1 201 ? -18.213 10.346 11.699 1.00 82.44 201 CYS A C 1
ATOM 1589 O O . CYS A 1 201 ? -17.525 9.393 11.345 1.00 82.44 201 CYS A O 1
ATOM 1591 N N . CYS A 1 202 ? -19.469 10.204 12.096 1.00 82.19 202 CYS A N 1
ATOM 1592 C CA . CYS A 1 202 ? -20.088 8.890 12.215 1.00 82.19 202 CYS A CA 1
ATOM 1593 C C . CYS A 1 202 ? -21.446 8.830 11.512 1.00 82.19 202 CYS A C 1
ATOM 1595 O O . CYS A 1 202 ? -22.265 7.996 11.879 1.00 82.19 202 CYS A O 1
ATOM 1597 N N . ASP A 1 203 ? -21.721 9.728 10.560 1.00 82.62 203 ASP A N 1
ATOM 1598 C CA . ASP A 1 203 ? -23.003 9.817 9.839 1.00 82.62 203 ASP A CA 1
ATOM 1599 C C . ASP A 1 203 ? -24.236 9.878 10.773 1.00 82.62 203 ASP A C 1
ATOM 1601 O O . ASP A 1 203 ? -25.326 9.404 10.454 1.00 82.62 203 ASP A O 1
ATOM 1605 N N . GLY A 1 204 ? -24.065 10.460 11.965 1.00 81.31 204 GLY A N 1
ATOM 1606 C CA . GLY A 1 204 ? -25.078 10.536 13.021 1.00 81.31 204 GLY A CA 1
ATOM 1607 C C . GLY A 1 204 ? -25.099 9.355 14.003 1.00 81.31 204 GLY A C 1
ATOM 1608 O O . GLY A 1 204 ? -25.910 9.366 14.932 1.00 81.31 204 GLY A O 1
ATOM 1609 N N . ASP A 1 205 ? -24.215 8.364 13.859 1.00 84.88 205 ASP A N 1
ATOM 1610 C CA . ASP A 1 205 ? -24.098 7.227 14.777 1.00 84.88 205 ASP A CA 1
ATOM 1611 C C . ASP A 1 205 ? -23.449 7.640 16.111 1.00 84.88 205 ASP A C 1
ATOM 1613 O O . ASP A 1 205 ? -22.244 7.888 16.239 1.00 84.88 205 ASP A O 1
ATOM 1617 N N . MET A 1 206 ? -24.286 7.687 17.145 1.00 83.81 206 MET A N 1
ATOM 1618 C CA . MET A 1 206 ? -23.897 8.069 18.500 1.00 83.81 206 MET A CA 1
ATOM 1619 C C . MET A 1 206 ? -23.088 6.987 19.228 1.00 83.81 206 MET A C 1
ATOM 1621 O O . MET A 1 206 ? -22.343 7.316 20.153 1.00 83.81 206 MET A O 1
ATOM 1625 N N . ASP A 1 207 ? -23.241 5.712 18.871 1.00 85.31 207 ASP A N 1
ATOM 1626 C CA . ASP A 1 207 ? -22.500 4.611 19.490 1.00 85.31 207 ASP A CA 1
ATOM 1627 C C . ASP A 1 207 ? -21.087 4.521 18.918 1.00 85.31 207 ASP A C 1
ATOM 1629 O O . ASP A 1 207 ? -20.124 4.373 19.679 1.00 85.31 207 ASP A O 1
ATOM 1633 N N . TRP A 1 208 ? -20.938 4.737 17.612 1.00 85.25 208 TRP A N 1
ATOM 1634 C CA . TRP A 1 208 ? -19.624 4.857 16.991 1.00 85.25 208 TRP A CA 1
ATOM 1635 C C . TRP A 1 208 ? -18.868 6.093 17.499 1.00 85.25 208 TRP A C 1
ATOM 1637 O O . TRP A 1 208 ? -17.706 5.985 17.902 1.00 85.25 208 TRP A O 1
ATOM 1647 N N . ALA A 1 209 ? -19.540 7.242 17.623 1.00 85.19 209 ALA A N 1
ATOM 1648 C CA . ALA A 1 209 ? -18.940 8.443 18.204 1.00 85.19 209 ALA A CA 1
ATOM 1649 C C . ALA A 1 209 ? -18.479 8.229 19.661 1.00 85.19 209 ALA A C 1
ATOM 1651 O O . ALA A 1 209 ? -17.425 8.730 20.068 1.00 85.19 209 ALA A O 1
ATOM 1652 N N . ARG A 1 210 ? -19.221 7.443 20.460 1.00 85.12 210 ARG A N 1
ATOM 1653 C CA . ARG A 1 210 ? -18.797 7.059 21.821 1.00 85.12 210 ARG A CA 1
ATOM 1654 C C . ARG A 1 210 ? -17.538 6.201 21.796 1.00 85.12 210 ARG A C 1
ATOM 1656 O O . ARG A 1 210 ? -16.658 6.432 22.627 1.00 85.12 210 ARG A O 1
ATOM 1663 N N . ASP A 1 211 ? -17.447 5.237 20.881 1.00 85.31 211 ASP A N 1
ATOM 1664 C CA . ASP A 1 211 ? -16.267 4.376 20.758 1.00 85.31 211 ASP A CA 1
ATOM 1665 C C . ASP A 1 211 ? -15.035 5.175 20.315 1.00 85.31 211 ASP A C 1
ATOM 1667 O O . ASP A 1 211 ? -13.978 5.069 20.938 1.00 85.31 211 ASP A O 1
ATOM 1671 N N . LEU A 1 212 ? -15.184 6.075 19.337 1.00 85.94 212 LEU A N 1
ATOM 1672 C CA . LEU A 1 212 ? -14.125 6.992 18.902 1.00 85.94 212 LEU A CA 1
ATOM 1673 C C . LEU A 1 212 ? -13.598 7.821 20.079 1.00 85.94 212 LEU A C 1
ATOM 1675 O O . LEU A 1 212 ? -12.393 7.857 20.337 1.00 85.94 212 LEU A O 1
ATOM 1679 N N . ILE A 1 213 ? -14.492 8.444 20.850 1.00 86.81 213 ILE A N 1
ATOM 1680 C CA . ILE A 1 213 ? -14.113 9.248 22.020 1.00 86.81 213 ILE A CA 1
ATOM 1681 C C . ILE A 1 213 ? -13.446 8.385 23.102 1.00 86.81 213 ILE A C 1
ATOM 1683 O O . ILE A 1 213 ? -12.489 8.827 23.747 1.00 86.81 213 ILE A O 1
ATOM 1687 N N . ALA A 1 214 ? -13.920 7.155 23.313 1.00 84.94 214 ALA A N 1
ATOM 1688 C CA . ALA A 1 214 ? -13.314 6.224 24.259 1.00 84.94 214 ALA A CA 1
ATOM 1689 C C . ALA A 1 214 ? -11.890 5.830 23.834 1.00 84.94 214 ALA A C 1
ATOM 1691 O O . ALA A 1 214 ? -10.982 5.838 24.671 1.00 84.94 214 ALA A O 1
ATOM 1692 N N . ARG A 1 215 ? -11.672 5.557 22.542 1.00 82.81 215 ARG A N 1
ATOM 1693 C CA . ARG A 1 215 ? -10.346 5.290 21.962 1.00 82.81 215 ARG A CA 1
ATOM 1694 C C . ARG A 1 215 ? -9.441 6.514 22.062 1.00 82.81 215 ARG A C 1
ATOM 1696 O O . ARG A 1 215 ? -8.286 6.383 22.451 1.00 82.81 215 ARG A O 1
ATOM 1703 N N . LEU A 1 216 ? -9.961 7.715 21.818 1.00 84.50 216 LEU A N 1
ATOM 1704 C CA . LEU A 1 216 ? -9.194 8.959 21.935 1.00 84.50 216 LEU A CA 1
ATOM 1705 C C . LEU A 1 216 ? -8.688 9.214 23.363 1.00 84.50 216 LEU A C 1
ATOM 1707 O O . LEU A 1 216 ? -7.570 9.699 23.562 1.00 84.50 216 LEU A O 1
ATOM 1711 N N . LYS A 1 217 ? -9.498 8.872 24.371 1.00 82.31 217 LYS A N 1
ATOM 1712 C CA . LYS A 1 217 ? -9.122 8.959 25.791 1.00 82.31 217 LYS A CA 1
ATOM 1713 C C . LYS A 1 217 ? -8.200 7.830 26.242 1.00 82.31 217 LYS A C 1
ATOM 1715 O O . LYS A 1 217 ? -7.565 7.944 27.288 1.00 82.31 217 LYS A O 1
ATOM 1720 N N . SER A 1 218 ? -8.114 6.741 25.488 1.00 76.50 218 SER A N 1
ATOM 1721 C CA . SER A 1 218 ? -7.242 5.603 25.785 1.00 76.50 218 SER A CA 1
ATOM 1722 C C . SER A 1 218 ? -6.614 5.047 24.501 1.00 76.50 218 SER A C 1
ATOM 1724 O O . SER A 1 218 ? -6.978 3.950 24.079 1.00 76.50 218 SER A O 1
ATOM 1726 N N . PRO A 1 219 ? -5.647 5.766 23.892 1.00 62.66 219 PRO A N 1
ATOM 1727 C CA . PRO A 1 219 ? -5.067 5.396 22.595 1.00 62.66 219 PRO A CA 1
ATOM 1728 C C . PRO A 1 219 ? -4.333 4.045 22.594 1.00 62.66 219 PRO A C 1
ATOM 1730 O O . PRO A 1 219 ? -4.162 3.450 21.541 1.00 62.66 219 PRO A O 1
ATOM 1733 N N . ASN A 1 220 ? -3.943 3.547 23.776 1.00 57.47 220 ASN A N 1
ATOM 1734 C CA . ASN A 1 220 ? -3.291 2.246 23.982 1.00 57.47 220 ASN A CA 1
ATOM 1735 C C . ASN A 1 220 ? -4.277 1.106 24.295 1.00 57.47 220 ASN A C 1
ATOM 1737 O O . ASN A 1 220 ? -3.861 0.044 24.760 1.00 57.47 220 ASN A O 1
ATOM 1741 N N . ARG A 1 221 ? -5.590 1.317 24.140 1.00 51.25 221 ARG A N 1
ATOM 1742 C CA . ARG A 1 221 ? -6.567 0.254 24.378 1.00 51.25 221 ARG A CA 1
ATOM 1743 C C . ARG A 1 221 ? -6.539 -0.709 23.182 1.00 51.25 221 ARG A C 1
ATOM 1745 O O . ARG A 1 221 ? -6.833 -0.257 22.078 1.00 51.25 221 ARG A O 1
ATOM 1752 N N . PRO A 1 222 ? -6.206 -2.000 23.377 1.00 47.09 222 PRO A N 1
ATOM 1753 C CA . PRO A 1 222 ? -6.281 -2.978 22.301 1.00 47.09 222 PRO A CA 1
ATOM 1754 C C . PRO A 1 222 ? -7.710 -3.043 21.761 1.00 47.09 222 PRO A C 1
ATOM 1756 O O . PRO A 1 222 ? -8.679 -2.871 22.511 1.00 47.09 222 PRO A O 1
ATOM 1759 N N . GLU A 1 223 ? -7.806 -3.252 20.452 1.00 44.94 223 GLU A N 1
ATOM 1760 C CA . GLU A 1 223 ? -9.053 -3.359 19.706 1.00 44.94 223 GLU A CA 1
ATOM 1761 C C . GLU A 1 223 ? -10.002 -4.333 20.426 1.00 44.94 223 GLU A C 1
ATOM 1763 O O . GLU A 1 223 ? -9.593 -5.454 20.753 1.00 44.94 223 GLU A O 1
ATOM 1768 N N . PRO A 1 224 ? -11.247 -3.943 20.760 1.00 44.22 224 PRO A N 1
ATOM 1769 C CA . PRO A 1 224 ? -12.209 -4.920 21.231 1.00 44.22 224 PRO A CA 1
ATOM 1770 C C . PRO A 1 224 ? -12.464 -5.876 20.068 1.00 44.22 224 PRO A C 1
ATOM 1772 O O . PRO A 1 224 ? -13.098 -5.491 19.089 1.00 44.22 224 PRO A O 1
ATOM 1775 N N . ALA A 1 225 ? -11.934 -7.098 20.186 1.00 39.69 225 ALA A N 1
ATOM 1776 C CA . ALA A 1 225 ? -12.166 -8.183 19.246 1.00 39.69 225 ALA A CA 1
ATOM 1777 C C . ALA A 1 225 ? -13.639 -8.181 18.837 1.00 39.69 225 ALA A C 1
ATOM 1779 O O . ALA A 1 225 ? -14.523 -8.158 19.706 1.00 39.69 225 ALA A O 1
ATOM 1780 N N . ALA A 1 226 ? -13.875 -8.138 17.523 1.00 41.69 226 ALA A N 1
ATOM 1781 C CA . ALA A 1 226 ? -15.200 -8.179 16.940 1.00 41.69 226 ALA A CA 1
ATOM 1782 C C . ALA A 1 226 ? -16.002 -9.271 17.654 1.00 41.69 226 ALA A C 1
ATOM 1784 O O . ALA A 1 226 ? -15.648 -10.449 17.621 1.00 41.69 226 ALA A O 1
ATOM 1785 N N . LYS A 1 227 ? -17.052 -8.869 18.379 1.00 43.97 227 LYS A N 1
ATOM 1786 C CA . LYS A 1 227 ? -18.014 -9.821 18.922 1.00 43.97 227 LYS A CA 1
ATOM 1787 C C . LYS A 1 227 ? -18.715 -10.434 17.724 1.00 43.97 227 LYS A C 1
ATOM 1789 O O . LYS A 1 227 ? -19.685 -9.873 17.224 1.00 43.97 227 LYS A O 1
ATOM 1794 N N . GLU A 1 228 ? -18.194 -11.567 17.277 1.00 39.47 228 GLU A N 1
ATOM 1795 C CA . GLU A 1 228 ? -18.852 -12.469 16.354 1.00 39.47 228 GLU A CA 1
ATOM 1796 C C . GLU A 1 228 ? -20.216 -12.818 16.970 1.00 39.47 228 GLU A C 1
ATOM 1798 O O . GLU A 1 228 ? -20.337 -13.574 17.937 1.00 39.47 228 GLU A O 1
ATOM 1803 N N . GLN A 1 229 ? -21.261 -12.153 16.478 1.00 42.50 229 GLN A N 1
ATOM 1804 C CA . GLN A 1 229 ? -22.644 -12.493 16.767 1.00 42.50 229 GLN A CA 1
ATOM 1805 C C . GLN A 1 229 ? -22.949 -13.825 16.077 1.00 42.50 229 GLN A C 1
ATOM 1807 O O . GLN A 1 229 ? -23.572 -13.853 15.020 1.00 42.50 229 GLN A O 1
ATOM 1812 N N . GLN A 1 230 ? -22.563 -14.948 16.685 1.00 38.84 230 GLN A N 1
ATOM 1813 C CA . GLN A 1 230 ? -23.228 -16.209 16.378 1.00 38.84 230 GLN A CA 1
ATOM 1814 C C . GLN A 1 230 ? -24.547 -16.270 17.143 1.00 38.84 230 GLN A C 1
ATOM 1816 O O . GLN A 1 230 ? -24.632 -16.438 18.362 1.00 38.84 230 GLN A O 1
ATOM 1821 N N . GLN A 1 231 ? -25.593 -16.032 16.357 1.00 42.09 231 GLN A N 1
ATOM 1822 C CA . GLN A 1 231 ? -26.991 -16.072 16.722 1.00 42.09 231 GLN A CA 1
ATOM 1823 C C . GLN A 1 231 ? -27.366 -17.400 17.377 1.00 42.09 231 GLN A C 1
ATOM 1825 O O . GLN A 1 231 ? -27.254 -18.492 16.825 1.00 42.09 231 GLN A O 1
ATOM 1830 N N . LYS A 1 232 ? -27.921 -17.249 18.572 1.00 41.00 232 LYS A N 1
ATOM 1831 C CA . LYS A 1 232 ? -28.674 -18.241 19.319 1.00 41.00 232 LYS A CA 1
ATOM 1832 C C . LYS A 1 232 ? -29.992 -18.522 18.582 1.00 41.00 232 LYS A C 1
ATOM 1834 O O . LYS A 1 232 ? -30.977 -17.830 18.823 1.00 41.00 232 LYS A O 1
ATOM 1839 N N . SER A 1 233 ? -30.022 -19.543 17.729 1.00 37.59 233 SER A N 1
ATOM 1840 C CA . SER A 1 233 ? -31.262 -20.069 17.142 1.00 37.59 233 SER A CA 1
ATOM 1841 C C . SER A 1 233 ? -31.597 -21.435 17.731 1.00 37.59 233 SER A C 1
ATOM 1843 O O . SER A 1 233 ? -30.895 -22.426 17.558 1.00 37.59 233 SER A O 1
ATOM 1845 N N . GLN A 1 234 ? -32.691 -21.436 18.485 1.00 43.19 234 GLN A N 1
ATOM 1846 C CA . GLN A 1 234 ? -33.344 -22.578 19.106 1.00 43.19 234 GLN A CA 1
ATOM 1847 C C . GLN A 1 234 ? -33.817 -23.598 18.059 1.00 43.19 234 GLN A C 1
ATOM 1849 O O . GLN A 1 234 ? -34.437 -23.220 17.067 1.00 43.19 234 GLN A O 1
ATOM 1854 N N . LYS A 1 235 ? -33.711 -24.894 18.372 1.00 36.47 235 LYS A N 1
ATOM 1855 C CA . LYS A 1 235 ? -34.827 -25.817 18.126 1.00 36.47 235 LYS A CA 1
ATOM 1856 C C . LYS A 1 235 ? -34.821 -26.965 19.129 1.00 36.47 235 LYS A C 1
ATOM 1858 O O . LYS A 1 235 ? -34.008 -27.879 19.074 1.00 36.47 235 LYS A O 1
ATOM 1863 N N . ALA A 1 236 ? -35.765 -26.868 20.057 1.00 39.84 236 ALA A N 1
ATOM 1864 C CA . ALA A 1 236 ? -36.269 -27.973 20.845 1.00 39.84 236 ALA A CA 1
ATOM 1865 C C . ALA A 1 236 ? -37.025 -28.950 19.928 1.00 39.84 236 ALA A C 1
ATOM 1867 O O . ALA A 1 236 ? -37.834 -28.519 19.104 1.00 39.84 236 ALA A O 1
ATOM 1868 N N . GLN A 1 237 ? -36.813 -30.252 20.117 1.00 36.81 237 GLN A N 1
ATOM 1869 C CA . GLN A 1 237 ? -37.756 -31.287 19.702 1.00 36.81 237 GLN A CA 1
ATOM 1870 C C . GLN A 1 237 ? -38.015 -32.254 20.863 1.00 36.81 237 GLN A C 1
ATOM 1872 O O . GLN A 1 237 ? -37.154 -32.522 21.695 1.00 36.81 237 GLN A O 1
ATOM 1877 N N . GLN A 1 238 ? -39.283 -32.641 20.930 1.00 36.78 238 GLN A N 1
ATOM 1878 C CA . GLN A 1 238 ? -40.055 -33.187 22.042 1.00 36.78 238 GLN A CA 1
ATOM 1879 C C . GLN A 1 238 ? -39.900 -34.716 22.245 1.00 36.78 238 GLN A C 1
ATOM 1881 O O . GLN A 1 238 ? -39.284 -35.385 21.420 1.00 36.78 238 GLN A O 1
ATOM 1886 N N . PRO A 1 239 ? -40.485 -35.269 23.333 1.00 44.56 239 PRO A N 1
ATOM 1887 C CA . PRO A 1 239 ? -40.284 -36.633 23.822 1.00 44.56 239 PRO A CA 1
ATOM 1888 C C . PRO A 1 239 ? -41.312 -37.645 23.276 1.00 44.56 239 PRO A C 1
ATOM 1890 O O . PRO A 1 239 ? -42.442 -37.283 22.954 1.00 44.56 239 PRO A O 1
ATOM 1893 N N . GLN A 1 240 ? -40.962 -38.937 23.283 1.00 38.16 240 GLN A N 1
ATOM 1894 C CA . GLN A 1 240 ? -41.908 -40.058 23.159 1.00 38.16 240 GLN A CA 1
ATOM 1895 C C . GLN A 1 240 ? -41.768 -41.046 24.328 1.00 38.16 240 GLN A C 1
ATOM 1897 O O . GLN A 1 240 ? -40.743 -41.112 24.999 1.00 38.16 240 GLN A O 1
ATOM 1902 N N . ALA A 1 241 ? -42.865 -41.746 24.614 1.00 35.41 241 ALA A N 1
ATOM 1903 C CA . ALA A 1 241 ? -43.251 -42.237 25.930 1.00 35.41 241 ALA A CA 1
ATOM 1904 C C . ALA A 1 241 ? -43.400 -43.774 26.032 1.00 35.41 241 ALA A C 1
ATOM 1906 O O . ALA A 1 241 ? -43.939 -44.380 25.114 1.00 35.41 241 ALA A O 1
ATOM 1907 N N . LYS A 1 242 ? -43.117 -44.292 27.252 1.00 36.41 242 LYS A N 1
ATOM 1908 C CA . LYS A 1 242 ? -43.718 -45.450 27.995 1.00 36.41 242 LYS A CA 1
ATOM 1909 C C . LYS A 1 242 ? -43.428 -46.901 27.525 1.00 36.41 242 LYS A C 1
ATOM 1911 O O . LYS A 1 242 ? -43.162 -47.076 26.345 1.00 36.41 242 LYS A O 1
ATOM 1916 N N . PRO A 1 243 ? -43.608 -47.960 28.378 1.00 41.75 243 PRO A N 1
ATOM 1917 C CA . PRO A 1 243 ? -43.963 -48.045 29.822 1.00 41.75 243 PRO A CA 1
ATOM 1918 C C . PRO A 1 243 ? -43.051 -48.970 30.710 1.00 41.75 243 PRO A C 1
ATOM 1920 O O . PRO A 1 243 ? -42.076 -49.536 30.239 1.00 41.75 243 PRO A O 1
ATOM 1923 N N . ALA A 1 244 ? -43.390 -49.065 32.014 1.00 33.62 244 ALA A N 1
ATOM 1924 C CA . ALA A 1 244 ? -42.683 -49.601 33.215 1.00 33.62 244 ALA A CA 1
ATOM 1925 C C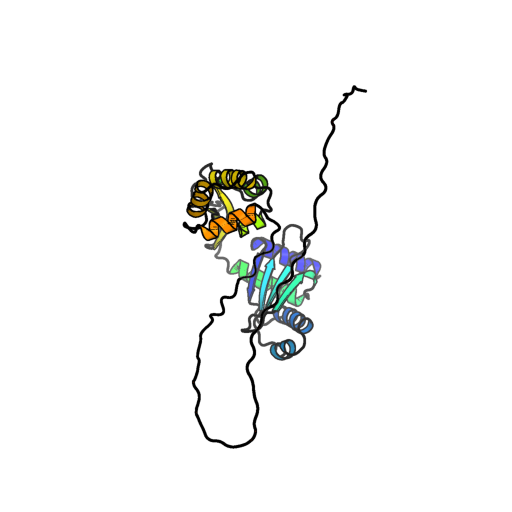 . ALA A 1 244 ? -42.956 -51.113 33.545 1.00 33.62 244 ALA A C 1
ATOM 1927 O O . ALA A 1 244 ? -43.474 -51.761 32.635 1.00 33.62 244 ALA A O 1
ATOM 1928 N N . PRO A 1 245 ? -42.806 -51.705 34.785 1.00 52.50 245 PRO A N 1
ATOM 1929 C CA . PRO A 1 245 ? -42.151 -51.367 36.096 1.00 52.50 245 PRO A CA 1
ATOM 1930 C C . PRO A 1 245 ? -41.455 -52.632 36.765 1.00 52.50 245 PRO A C 1
ATOM 1932 O O . PRO A 1 245 ? -41.067 -53.503 35.988 1.00 52.50 245 PRO A O 1
ATOM 1935 N N . PRO A 1 246 ? -41.366 -52.898 38.115 1.00 44.16 246 PRO A N 1
ATOM 1936 C CA . PRO A 1 246 ? -41.398 -52.094 39.370 1.00 44.16 246 PRO A CA 1
ATOM 1937 C C . PRO A 1 246 ? -40.275 -52.401 40.427 1.00 44.16 246 PRO A C 1
ATOM 1939 O O . PRO A 1 246 ? -39.602 -53.423 40.368 1.00 44.16 246 PRO A O 1
ATOM 1942 N N . GLY A 1 247 ? -40.188 -51.565 41.481 1.00 30.56 247 GLY A N 1
ATOM 1943 C CA . GLY A 1 247 ? -39.497 -51.813 42.776 1.00 30.56 247 GLY A CA 1
ATOM 1944 C C . GLY A 1 247 ? -38.482 -50.707 43.123 1.00 30.56 247 GLY A C 1
ATOM 1945 O O . GLY A 1 247 ? -37.767 -50.271 42.238 1.00 30.56 247 GLY A O 1
ATOM 1946 N N . GLU A 1 248 ? -38.340 -50.113 44.311 1.00 37.22 248 GLU A N 1
ATOM 1947 C CA . GLU A 1 248 ? -38.881 -50.276 45.662 1.00 37.22 248 GLU A CA 1
ATOM 1948 C C . GLU A 1 248 ? -38.830 -48.911 46.400 1.00 37.22 248 GLU A C 1
ATOM 1950 O O . GLU A 1 248 ? -37.930 -48.105 46.200 1.00 37.22 248 GLU A O 1
ATOM 1955 N N . GLN A 1 249 ? -39.838 -48.692 47.248 1.00 34.31 249 GLN A N 1
ATOM 1956 C CA . GLN A 1 249 ? -39.892 -48.014 48.557 1.00 34.31 249 GLN A CA 1
ATOM 1957 C C . GLN A 1 249 ? -38.942 -46.864 49.005 1.00 34.31 249 GLN A C 1
ATOM 1959 O O . GLN A 1 249 ? -37.723 -46.936 48.923 1.00 34.31 249 GLN A O 1
ATOM 1964 N N . ARG A 1 250 ? -39.581 -45.971 49.801 1.00 36.22 250 ARG A N 1
ATOM 1965 C CA . ARG A 1 250 ? -39.089 -45.032 50.850 1.00 36.22 250 ARG A CA 1
ATOM 1966 C C . ARG A 1 250 ? -38.601 -43.658 50.374 1.00 36.22 250 ARG A C 1
ATOM 1968 O O . ARG A 1 250 ? -37.900 -43.548 49.393 1.00 36.22 250 ARG A O 1
ATOM 1975 N N . SER A 1 251 ? -38.782 -42.547 51.085 1.00 36.94 251 SER A N 1
ATOM 1976 C CA . SER A 1 251 ? -39.681 -42.088 52.155 1.00 36.94 251 SER A CA 1
ATOM 1977 C C . SER A 1 251 ? -39.162 -40.701 52.573 1.00 36.94 251 SER A C 1
ATOM 1979 O O . SER A 1 251 ? -37.960 -40.535 52.735 1.00 36.94 251 SER A O 1
ATOM 1981 N N . ARG A 1 252 ? -40.090 -39.796 52.910 1.00 38.78 252 ARG A N 1
ATOM 1982 C CA . ARG A 1 252 ? -39.968 -38.659 53.855 1.00 38.78 252 ARG A CA 1
ATOM 1983 C C . ARG A 1 252 ? -39.372 -37.314 53.403 1.00 38.78 252 ARG A C 1
ATOM 1985 O O . ARG A 1 252 ? -38.174 -37.103 53.279 1.00 38.78 252 ARG A O 1
ATOM 1992 N N . SER A 1 253 ? -40.292 -36.353 53.421 1.00 43.38 253 SER A N 1
ATOM 1993 C CA . SER A 1 253 ? -40.170 -34.943 53.790 1.00 43.38 253 SER A CA 1
ATOM 1994 C C . SER A 1 253 ? -39.249 -34.663 54.989 1.00 43.38 253 SER A C 1
ATOM 1996 O O . SER A 1 253 ? -39.311 -35.391 55.981 1.00 43.38 253 SER A O 1
ATOM 1998 N N . ARG A 1 254 ? -38.567 -33.504 54.990 1.00 41.25 254 ARG A N 1
ATOM 1999 C CA . ARG A 1 254 ? -38.539 -32.569 56.139 1.00 41.25 254 ARG A CA 1
ATOM 2000 C C . ARG A 1 254 ? -37.904 -31.210 55.807 1.00 41.25 254 ARG A C 1
ATOM 2002 O O . ARG A 1 254 ? -36.752 -31.105 55.415 1.00 41.25 254 ARG A O 1
ATOM 2009 N N . SER A 1 255 ? -38.698 -30.177 56.069 1.00 43.00 255 SER A N 1
ATOM 2010 C CA . SER A 1 255 ? -38.314 -28.789 56.342 1.00 43.00 255 SER A CA 1
ATOM 2011 C C . SER A 1 255 ? -37.454 -28.682 57.612 1.00 43.00 255 SER A C 1
ATOM 2013 O O . SER A 1 255 ? -37.771 -29.356 58.594 1.00 43.00 255 SER A O 1
ATOM 2015 N N . ARG A 1 256 ? -36.437 -27.800 57.631 1.00 40.03 256 ARG A N 1
ATOM 2016 C CA . ARG A 1 256 ? -36.324 -26.678 58.596 1.00 40.03 256 ARG A CA 1
ATOM 2017 C C . ARG A 1 256 ? -35.038 -25.850 58.447 1.00 40.03 256 ARG A C 1
ATOM 2019 O O . ARG A 1 256 ? -33.952 -26.373 58.250 1.00 40.03 256 ARG A O 1
ATOM 2026 N N . HIS A 1 257 ? -35.227 -24.549 58.667 1.00 43.47 257 HIS A N 1
ATOM 2027 C CA . HIS A 1 257 ? -34.276 -23.477 58.975 1.00 43.47 257 HIS A CA 1
ATOM 2028 C C . HIS A 1 257 ? -33.017 -23.833 59.788 1.00 43.47 257 HIS A C 1
ATOM 2030 O O . HIS A 1 257 ? -33.116 -24.551 60.783 1.00 43.47 257 HIS A O 1
ATOM 2036 N N . LYS A 1 258 ? -31.931 -23.070 59.558 1.00 43.25 258 LYS A N 1
ATOM 2037 C CA . LYS A 1 258 ? -31.241 -22.347 60.647 1.00 43.25 258 LYS A CA 1
ATOM 2038 C C . LYS A 1 258 ? -30.378 -21.168 60.162 1.00 43.25 258 LYS A C 1
ATOM 2040 O O . LYS A 1 258 ? -29.513 -21.321 59.312 1.00 43.25 258 LYS A O 1
ATOM 2045 N N . ARG A 1 259 ? -30.641 -19.998 60.760 1.00 46.19 259 ARG A N 1
ATOM 2046 C CA . ARG A 1 259 ? -29.779 -18.803 60.840 1.00 46.19 259 ARG A CA 1
ATOM 2047 C C . ARG A 1 259 ? -28.647 -19.006 61.863 1.00 46.19 259 ARG A C 1
ATOM 2049 O O . ARG A 1 259 ? -28.839 -19.718 62.845 1.00 46.19 259 ARG A O 1
ATOM 2056 N N . GLY A 1 260 ? -27.591 -18.207 61.706 1.00 38.31 260 GLY A N 1
ATOM 2057 C CA . GLY A 1 260 ? -26.696 -17.646 62.739 1.00 38.31 260 GLY A CA 1
ATOM 2058 C C . GLY A 1 260 ? -25.603 -16.859 61.999 1.00 38.31 260 GLY A C 1
ATOM 2059 O O . GLY A 1 260 ? -24.949 -17.454 61.159 1.00 38.31 260 GLY A O 1
ATOM 2060 N N . VAL A 1 261 ? -25.459 -15.526 62.020 1.00 42.88 261 VAL A N 1
ATOM 2061 C CA . VAL A 1 261 ? -25.418 -14.480 63.071 1.00 42.88 261 VAL A CA 1
ATOM 2062 C C . VAL A 1 261 ? -24.270 -14.649 64.072 1.00 42.88 261 VAL A C 1
ATOM 2064 O O . VAL A 1 261 ? -24.399 -15.427 65.011 1.00 42.88 261 VAL A O 1
ATOM 2067 N N . ARG A 1 262 ? -23.215 -13.833 63.904 1.00 46.53 262 ARG A N 1
ATOM 2068 C CA . ARG A 1 262 ? -22.605 -12.877 64.872 1.00 46.53 262 ARG A CA 1
ATOM 2069 C C . ARG A 1 262 ? -21.429 -12.169 64.163 1.00 46.53 262 ARG A C 1
ATOM 2071 O O . ARG A 1 262 ? -20.639 -12.850 63.531 1.00 46.53 262 ARG A O 1
ATOM 2078 N N . GLN A 1 263 ? -21.405 -10.844 63.976 1.00 43.59 263 GLN A N 1
ATOM 2079 C CA . GLN A 1 263 ? -21.272 -9.703 64.912 1.00 43.59 263 GLN A CA 1
ATOM 2080 C C . GLN A 1 263 ? -19.903 -9.562 65.595 1.00 43.59 263 GLN A C 1
ATOM 2082 O O . GLN A 1 263 ? -19.506 -10.439 66.354 1.00 43.59 263 GLN A O 1
ATOM 2087 N N . GLY A 1 264 ? -19.316 -8.365 65.435 1.00 36.47 264 GLY A N 1
ATOM 2088 C CA . GLY A 1 264 ? -18.358 -7.749 66.361 1.00 36.47 264 GLY A CA 1
ATOM 2089 C C . GLY A 1 264 ? -17.208 -6.996 65.668 1.00 36.47 264 GLY A C 1
ATOM 2090 O O . GLY A 1 264 ? -16.510 -7.634 64.899 1.00 36.47 264 GLY A O 1
ATOM 2091 N N . LYS A 1 265 ? -16.819 -5.741 65.939 1.00 40.91 265 LYS A N 1
ATOM 2092 C CA . LYS A 1 265 ? -17.447 -4.436 66.250 1.00 40.91 265 LYS A CA 1
ATOM 2093 C C . LYS A 1 265 ? -16.276 -3.460 66.539 1.00 40.91 265 LYS A C 1
ATOM 2095 O O . LYS A 1 265 ? -15.338 -3.856 67.213 1.00 40.91 265 LYS A O 1
ATOM 2100 N N . ASP A 1 266 ? -16.366 -2.245 65.993 1.00 42.09 266 ASP A N 1
ATOM 2101 C CA . ASP A 1 266 ? -15.774 -0.943 66.380 1.00 42.09 266 ASP A CA 1
ATOM 2102 C C . ASP A 1 266 ? -14.421 -0.831 67.120 1.00 42.09 266 ASP A C 1
ATOM 2104 O O . ASP A 1 266 ? -14.274 -1.300 68.243 1.00 42.09 266 ASP A O 1
ATOM 2108 N N . ALA A 1 267 ? -13.545 0.043 66.600 1.00 40.81 267 ALA A N 1
ATOM 2109 C CA . ALA A 1 267 ? -12.966 1.146 67.383 1.00 40.81 267 ALA A CA 1
ATOM 2110 C C . ALA A 1 267 ? -12.429 2.269 66.470 1.00 40.81 267 ALA A C 1
ATOM 2112 O O . ALA A 1 267 ? -11.580 2.055 65.609 1.00 40.81 267 ALA A O 1
ATOM 2113 N N . ALA A 1 268 ? -12.934 3.481 66.691 1.00 49.56 268 ALA A N 1
ATOM 2114 C CA . ALA A 1 268 ? -12.513 4.735 66.081 1.00 49.56 268 ALA A CA 1
ATOM 2115 C C . ALA A 1 268 ? -11.478 5.471 66.955 1.00 49.56 268 ALA A C 1
ATOM 2117 O O . ALA A 1 268 ? -11.588 5.415 68.178 1.00 49.56 268 ALA A O 1
ATOM 2118 N N . ARG A 1 269 ? -10.570 6.255 66.342 1.00 39.94 269 ARG A N 1
ATOM 2119 C CA . ARG A 1 269 ? -10.169 7.612 66.796 1.00 39.94 269 ARG A CA 1
ATOM 2120 C C . ARG A 1 269 ? -9.224 8.318 65.796 1.00 39.94 269 ARG A C 1
ATOM 2122 O O . ARG A 1 269 ? -8.188 7.787 65.424 1.00 39.94 269 ARG A O 1
ATOM 2129 N N . LYS A 1 270 ? -9.617 9.532 65.392 1.00 46.00 270 LYS A N 1
ATOM 2130 C CA . LYS A 1 270 ? -8.813 10.680 64.886 1.00 46.00 270 LYS A CA 1
ATOM 2131 C C . LYS A 1 270 ? -8.591 11.659 66.078 1.00 46.00 270 LYS A C 1
ATOM 2133 O O . LYS A 1 270 ? -9.192 11.375 67.119 1.00 46.00 270 LYS A O 1
ATOM 2138 N N . PRO A 1 271 ? -7.997 12.874 65.950 1.00 63.81 271 PRO A N 1
ATOM 2139 C CA . PRO A 1 271 ? -6.959 13.450 65.056 1.00 63.81 271 PRO A CA 1
ATOM 2140 C C . PRO A 1 271 ? -5.859 14.234 65.849 1.00 63.81 271 PRO A C 1
ATOM 2142 O O . PRO A 1 271 ? -5.954 14.321 67.061 1.00 63.81 271 PRO A O 1
ATOM 2145 N N . ASP A 1 272 ? -4.845 14.805 65.174 1.00 39.16 272 ASP A N 1
ATOM 2146 C CA . ASP A 1 272 ? -4.277 16.178 65.361 1.00 39.16 272 ASP A CA 1
ATOM 2147 C C . ASP A 1 272 ? -2.988 16.303 64.508 1.00 39.16 272 ASP A C 1
ATOM 2149 O O . ASP A 1 272 ? -2.129 15.432 64.574 1.00 39.16 272 ASP A O 1
ATOM 2153 N N . GLN A 1 273 ? -2.904 17.121 63.449 1.00 38.25 273 GLN A N 1
ATOM 2154 C CA . GLN A 1 273 ? -2.780 18.590 63.317 1.00 38.25 273 GLN A CA 1
ATOM 2155 C C . GLN A 1 273 ? -1.302 19.076 63.270 1.00 38.25 273 GLN A C 1
ATOM 2157 O O . GLN A 1 273 ? -0.486 18.745 64.121 1.00 38.25 273 GLN A O 1
ATOM 2162 N N . ALA A 1 274 ? -0.978 19.802 62.186 1.00 46.59 274 ALA A N 1
ATOM 2163 C CA . ALA A 1 274 ? 0.319 20.392 61.781 1.00 46.59 274 ALA A CA 1
ATOM 2164 C C . ALA A 1 274 ? 0.672 21.663 62.613 1.00 46.59 274 ALA A C 1
ATOM 2166 O O . ALA A 1 274 ? -0.202 22.034 63.398 1.00 46.59 274 ALA A O 1
ATOM 2167 N N . PRO A 1 275 ? 1.829 22.390 62.481 1.00 53.47 275 PRO A N 1
ATOM 2168 C CA . PRO A 1 275 ? 2.266 23.074 61.230 1.00 53.47 275 PRO A CA 1
ATOM 2169 C C . PRO A 1 275 ? 3.783 23.428 61.030 1.00 53.47 275 PRO A C 1
ATOM 2171 O O . PRO A 1 275 ? 4.490 23.720 61.981 1.00 53.47 275 PRO A O 1
ATOM 2174 N N . GLY A 1 276 ? 4.214 23.570 59.756 1.00 41.50 276 GLY A N 1
ATOM 2175 C CA . GLY A 1 276 ? 5.243 24.517 59.222 1.00 41.50 276 GLY A CA 1
ATOM 2176 C C . GLY A 1 276 ? 6.703 24.488 59.748 1.00 41.50 276 GLY A C 1
ATOM 2177 O O . GLY A 1 276 ? 6.976 23.778 60.704 1.00 41.50 276 GLY A O 1
ATOM 2178 N N . PRO A 1 277 ? 7.666 25.264 59.179 1.00 54.47 277 PRO A N 1
ATOM 2179 C CA . PRO A 1 277 ? 7.553 26.321 58.165 1.00 54.47 277 PRO A CA 1
ATOM 2180 C C . PRO A 1 277 ? 8.486 26.166 56.923 1.00 54.47 277 PRO A C 1
ATOM 2182 O O . PRO A 1 277 ? 9.150 25.157 56.716 1.00 54.47 277 PRO A O 1
ATOM 2185 N N . LYS A 1 278 ? 8.435 27.199 56.069 1.00 55.31 278 LYS A N 1
ATOM 2186 C CA . LYS A 1 278 ? 8.945 27.409 54.691 1.00 55.31 278 LYS A CA 1
ATOM 2187 C C . LYS A 1 278 ? 10.435 27.901 54.619 1.00 55.31 278 LYS A C 1
ATOM 2189 O O . LYS A 1 278 ? 11.029 28.075 55.675 1.00 55.31 278 LYS A O 1
ATOM 2194 N N . PRO A 1 279 ? 11.028 28.120 53.409 1.00 63.78 279 PRO A N 1
ATOM 2195 C CA . PRO A 1 279 ? 12.479 28.108 53.095 1.00 63.78 279 PRO A CA 1
ATOM 2196 C C . PRO A 1 279 ? 13.163 29.496 53.249 1.00 63.78 279 PRO A C 1
ATOM 2198 O O . PRO A 1 279 ? 12.480 30.416 53.703 1.00 63.78 279 PRO A O 1
ATOM 2201 N N . PRO A 1 280 ? 14.462 29.698 52.891 1.00 57.44 280 PRO A N 1
ATOM 2202 C CA . PRO A 1 280 ? 14.821 30.081 51.503 1.00 57.44 280 PRO A CA 1
ATOM 2203 C C . PRO A 1 280 ? 16.237 29.686 50.977 1.00 57.44 280 PRO A C 1
ATOM 2205 O O . PRO A 1 280 ? 17.150 29.394 51.737 1.00 57.44 280 PRO A O 1
ATOM 2208 N N . GLN A 1 281 ? 16.342 29.729 49.638 1.00 43.81 281 GLN A N 1
ATOM 2209 C CA . GLN A 1 281 ? 17.446 30.125 48.730 1.00 43.81 281 GLN A CA 1
ATOM 2210 C C . GLN A 1 281 ? 18.929 29.837 49.050 1.00 43.81 281 GLN A C 1
ATOM 2212 O O . GLN A 1 281 ? 19.496 30.386 49.991 1.00 43.81 281 GLN A O 1
ATOM 2217 N N . ALA A 1 282 ? 19.580 29.169 48.089 1.00 48.31 282 ALA A N 1
ATOM 2218 C CA . ALA A 1 282 ? 20.837 29.594 47.464 1.00 48.31 282 ALA A CA 1
ATOM 2219 C C . ALA A 1 282 ? 20.794 29.209 45.976 1.00 48.31 282 ALA A C 1
ATOM 2221 O O . ALA A 1 282 ? 20.211 28.137 45.684 1.00 48.31 282 ALA A O 1
#

Sequence (282 aa):
MTSEQQQNVSAILAKLHGHAYFRAGDGPLKQALTELVLDAVEGHLAEELSDGSFDLEVSIGQQEGENEPIVDYNVDRPGVQHRSDIGISRLSPPALEDLAGYLVRLVEQAPAVETTQTGTTVVRKKVEHDHHEQEAAAARLKVSPQWLKSVVPCTEYSYDEIDGKKYIREYYWSRDLIERLFRIKSTKTTPEDLQYVASECCDGDMDWARDLIARLKSPNRPEPAAKEQQQKSQKAQQPQAKPAPPGEQRSRSRSRHKRGVRQGKDAARKPDQAPGPKPPQA

Secondary structure (DSSP, 8-state):
-HHHHHHHHHHHHHHTTTEEEEEE-TTHHHHHHHHHHHHH--THHHHHHTT---EEEEEEE--TT-SS-EEEEEEE-TT---EEEEEGGGS-HHHHHHHHHHHHHHHHHS-------------SS---TTEEEHHHHHHHHTS-HHHHHHH----EEEEEEETTEEEEEEEEEEHHHHHHHHHHHHSPPPHHHHHHHHHHHSTT-HHHHHHHHHHHH-TTPPP-----------------------------------------------------------

pLDDT: mean 71.75, std 19.55, range [30.56, 94.19]

Foldseek 3Di:
DLVVLQVLLQVLCVLVVFKDKDKDDDFLQLVQVLVVQLVVDDDPVNVVCVVVPWIKIWMWGDDDPRPGIKIWIFTPDPPDGDIDIDGSSPGDPRSSVVSSVVSVVVSVVLPPDPPDPDQDQPFPPDVPVQKDWLVRLCVLLVHDSVLCVVLFVLWDFGWRQDSNDTHTDTTIDGNVLSVLLSVLLVDPDDPVSLQVSCVRGVVRDSVSSVVSSVCSNPVPDPDPPPPPPPDDDDDDDDDDDDDDDDDDDDDDDDDDDDDDDDDDDDDDDDDDDDDDDDDDDD

Radius of gyration: 33.78 Å; chains: 1; bounding box: 71×82×92 Å